Protein AF-A0A645GBA0-F1 (afdb_monomer)

Mean predicted aligned error: 16.81 Å

Structure (mmCIF, N/CA/C/O backbone):
data_AF-A0A645GBA0-F1
#
_entry.id   AF-A0A645GBA0-F1
#
loop_
_atom_site.group_PDB
_atom_site.id
_atom_site.type_symbol
_atom_site.label_atom_id
_atom_site.label_alt_id
_atom_site.label_comp_id
_atom_site.label_asym_id
_atom_site.label_entity_id
_atom_site.label_seq_id
_atom_site.pdbx_PDB_ins_code
_atom_site.Cartn_x
_atom_site.Cartn_y
_atom_site.Cartn_z
_atom_site.occupancy
_atom_site.B_iso_or_equiv
_atom_site.auth_seq_id
_atom_site.auth_comp_id
_atom_site.auth_asym_id
_atom_site.auth_atom_id
_atom_site.pdbx_PDB_model_num
ATOM 1 N N . MET A 1 1 ? 43.018 -2.061 -60.246 1.00 50.50 1 MET A N 1
ATOM 2 C CA . MET A 1 1 ? 42.912 -1.500 -61.614 1.00 50.50 1 MET A CA 1
ATOM 3 C C . MET A 1 1 ? 43.608 -0.139 -61.730 1.00 50.50 1 MET A C 1
ATOM 5 O O . MET A 1 1 ? 44.481 -0.019 -62.574 1.00 50.50 1 MET A O 1
ATOM 9 N N . VAL A 1 2 ? 43.338 0.829 -60.839 1.00 55.59 2 VAL A N 1
ATOM 10 C CA . VAL A 1 2 ? 43.979 2.171 -60.827 1.00 55.59 2 VAL A CA 1
ATOM 11 C C . VAL A 1 2 ? 45.513 2.121 -60.681 1.00 55.59 2 VAL A C 1
ATOM 13 O O . VAL A 1 2 ? 46.228 2.687 -61.497 1.00 55.59 2 VAL A O 1
ATOM 16 N N . VAL A 1 3 ? 46.037 1.334 -59.735 1.00 55.25 3 VAL A N 1
ATOM 17 C CA . VAL A 1 3 ? 47.494 1.197 -59.483 1.00 55.25 3 VAL A CA 1
ATOM 18 C C . VAL A 1 3 ? 48.263 0.569 -60.662 1.00 55.25 3 VAL A C 1
ATOM 20 O O . VAL A 1 3 ? 49.460 0.781 -60.831 1.00 55.25 3 VAL A O 1
ATOM 23 N N . ILE A 1 4 ? 47.582 -0.222 -61.497 1.00 62.78 4 ILE A N 1
ATOM 24 C CA . ILE A 1 4 ? 48.193 -0.895 -62.655 1.00 62.78 4 ILE A CA 1
ATOM 25 C C . ILE A 1 4 ? 48.333 0.081 -63.832 1.00 62.78 4 ILE A C 1
ATOM 27 O O . ILE A 1 4 ? 49.327 0.028 -64.552 1.00 62.78 4 ILE A O 1
ATOM 31 N N . TYR A 1 5 ? 47.358 0.977 -64.015 1.00 63.72 5 TYR A N 1
ATOM 32 C CA . TYR A 1 5 ? 47.406 2.025 -65.038 1.00 63.72 5 TYR A CA 1
ATOM 33 C C . TYR A 1 5 ? 48.446 3.101 -64.713 1.00 63.72 5 TYR A C 1
ATOM 35 O O . TYR A 1 5 ? 49.1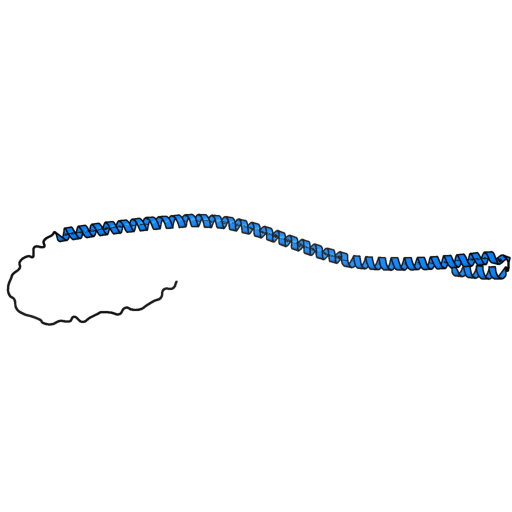68 3.528 -65.610 1.00 63.72 5 TYR A O 1
ATOM 43 N N . ASP A 1 6 ? 48.584 3.459 -63.437 1.00 66.56 6 ASP A N 1
ATOM 44 C CA . ASP A 1 6 ? 49.591 4.410 -62.958 1.00 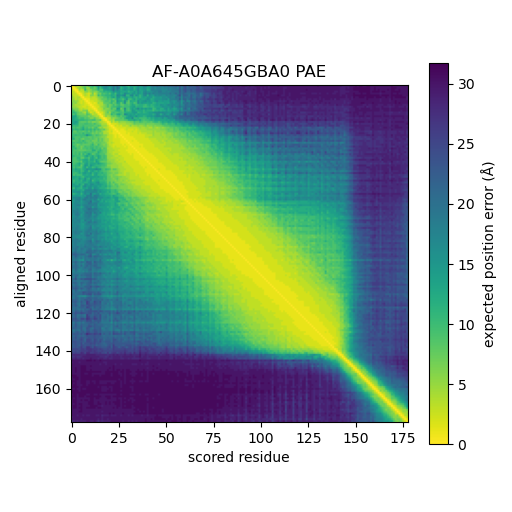66.56 6 ASP A CA 1
ATOM 45 C C . ASP A 1 6 ? 51.031 3.932 -63.235 1.00 66.56 6 ASP A C 1
ATOM 47 O O . ASP A 1 6 ? 51.846 4.649 -63.815 1.00 66.56 6 ASP A O 1
ATOM 51 N N . LYS A 1 7 ? 51.321 2.649 -62.961 1.00 62.44 7 LYS A N 1
ATOM 52 C CA . LYS A 1 7 ? 52.622 2.045 -63.299 1.00 62.44 7 LYS A CA 1
ATOM 53 C C . LYS A 1 7 ? 52.940 2.086 -64.794 1.00 62.44 7 LYS A C 1
ATOM 55 O O . LYS A 1 7 ? 54.095 2.296 -65.147 1.00 62.44 7 LYS A O 1
ATOM 60 N N . LYS A 1 8 ? 51.950 1.875 -65.670 1.00 67.19 8 LYS A N 1
ATOM 61 C CA . LYS A 1 8 ? 52.153 1.980 -67.126 1.00 67.19 8 LYS A CA 1
ATOM 62 C C . LYS A 1 8 ? 52.452 3.426 -67.529 1.00 67.19 8 LYS A C 1
ATOM 64 O O . LYS A 1 8 ? 53.455 3.670 -68.184 1.00 67.19 8 LYS A O 1
ATOM 69 N N . ALA A 1 9 ? 51.679 4.387 -67.022 1.00 65.94 9 ALA A N 1
ATOM 70 C CA . ALA A 1 9 ? 51.902 5.810 -67.281 1.00 65.94 9 ALA A CA 1
ATOM 71 C C . ALA A 1 9 ? 53.299 6.294 -66.842 1.00 65.94 9 ALA A C 1
ATOM 73 O O . ALA A 1 9 ? 53.957 7.010 -67.594 1.00 65.94 9 ALA A O 1
ATOM 74 N N . ALA A 1 10 ? 53.795 5.855 -65.680 1.00 66.19 10 ALA A N 1
ATOM 75 C CA . ALA A 1 10 ? 55.147 6.173 -65.212 1.00 66.19 10 ALA A CA 1
ATOM 76 C C . ALA A 1 10 ? 56.255 5.558 -66.098 1.00 66.19 10 ALA A C 1
ATOM 78 O O . ALA A 1 10 ? 57.272 6.205 -66.356 1.00 66.19 10 ALA A O 1
ATOM 79 N N . ILE A 1 11 ? 56.053 4.331 -66.601 1.00 69.50 11 ILE A N 1
ATOM 80 C CA . ILE A 1 11 ? 56.977 3.657 -67.533 1.00 69.50 11 ILE A CA 1
ATOM 81 C C . ILE A 1 11 ? 57.016 4.386 -68.886 1.00 69.50 11 ILE A C 1
ATOM 83 O O . ILE A 1 11 ? 58.100 4.636 -69.415 1.00 69.50 11 ILE A O 1
ATOM 87 N N . GLU A 1 12 ? 55.859 4.767 -69.434 1.00 64.69 12 GLU A N 1
ATOM 88 C CA . GLU A 1 12 ? 55.759 5.553 -70.670 1.00 64.69 12 GLU A CA 1
ATOM 89 C C . GLU A 1 12 ? 56.354 6.971 -70.513 1.00 64.69 12 GLU A C 1
ATOM 91 O O . GLU A 1 12 ? 57.036 7.451 -71.420 1.00 64.69 12 GLU A O 1
ATOM 96 N N . ALA A 1 13 ? 56.179 7.619 -69.354 1.00 64.50 13 ALA A N 1
ATOM 97 C CA . ALA A 1 13 ? 56.745 8.938 -69.052 1.00 64.50 13 ALA A CA 1
ATOM 98 C C . ALA A 1 13 ? 58.282 8.918 -68.960 1.00 64.50 13 ALA A C 1
ATOM 100 O O . ALA A 1 13 ? 58.943 9.788 -69.529 1.00 64.50 13 ALA A O 1
ATOM 101 N N . ALA A 1 14 ? 58.866 7.898 -68.319 1.00 66.31 14 ALA A N 1
ATOM 102 C CA . ALA A 1 14 ? 60.319 7.708 -68.271 1.00 66.31 14 ALA A CA 1
ATOM 103 C C . ALA A 1 14 ? 60.924 7.474 -69.669 1.00 66.31 14 ALA A C 1
ATOM 105 O O . ALA A 1 14 ? 62.046 7.896 -69.948 1.00 66.31 14 ALA A O 1
ATOM 106 N N . ARG A 1 15 ? 60.159 6.843 -70.571 1.00 69.38 15 ARG A N 1
ATOM 107 C CA . ARG A 1 15 ? 60.557 6.562 -71.959 1.00 69.38 15 ARG A CA 1
ATOM 108 C C . ARG A 1 15 ? 60.536 7.806 -72.864 1.00 69.38 15 ARG A C 1
ATOM 110 O O . ARG A 1 15 ? 61.206 7.800 -73.892 1.00 69.38 15 ARG A O 1
ATOM 117 N N . ALA A 1 16 ? 59.804 8.859 -72.484 1.00 72.50 16 ALA A N 1
ATOM 118 C CA . ALA A 1 16 ? 59.617 10.094 -73.258 1.00 72.50 16 ALA A CA 1
ATOM 119 C C . ALA A 1 16 ? 60.581 11.252 -72.894 1.00 72.50 16 ALA A C 1
ATOM 121 O O . ALA A 1 16 ? 60.521 12.317 -73.511 1.00 72.50 16 ALA A O 1
ATOM 122 N N . GLY A 1 17 ? 61.478 11.078 -71.914 1.00 70.38 17 GLY A N 1
ATOM 123 C CA . GLY A 1 17 ? 62.494 12.083 -71.556 1.00 70.38 17 GLY A CA 1
ATOM 124 C C . GLY A 1 17 ? 61.911 13.410 -71.034 1.00 70.38 17 GLY A C 1
ATOM 125 O O . GLY A 1 17 ? 61.023 13.409 -70.185 1.00 70.38 17 GLY A O 1
ATOM 126 N N . GLU A 1 18 ? 62.403 14.556 -71.533 1.00 64.75 18 GLU A N 1
ATOM 127 C CA . GLU A 1 18 ? 61.948 15.915 -71.151 1.00 64.75 18 GLU A CA 1
ATOM 128 C C . GLU A 1 1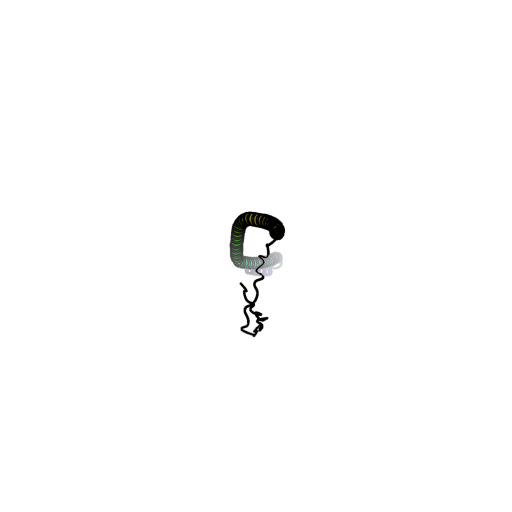8 ? 60.431 16.122 -71.340 1.00 64.75 18 GLU A C 1
ATOM 130 O O . GLU A 1 18 ? 59.785 16.730 -70.488 1.00 64.75 18 GLU A O 1
ATOM 135 N N . ALA A 1 19 ? 59.837 15.549 -72.395 1.00 63.97 19 ALA A N 1
ATOM 136 C CA . ALA A 1 19 ? 58.401 15.650 -72.676 1.00 63.97 19 ALA A CA 1
ATOM 137 C C . ALA A 1 19 ? 57.527 14.821 -71.707 1.00 63.97 19 ALA A C 1
ATOM 139 O O . ALA A 1 19 ? 56.334 15.085 -71.563 1.00 63.97 19 ALA A O 1
ATOM 140 N N . GLY A 1 20 ? 58.110 13.833 -71.017 1.00 70.12 20 GLY A N 1
ATOM 141 C CA . GLY A 1 20 ? 57.420 12.957 -70.065 1.00 70.12 20 GLY A CA 1
ATOM 142 C C . GLY A 1 20 ? 57.321 13.511 -68.641 1.00 70.12 20 GLY A C 1
ATOM 143 O O . GLY A 1 20 ? 56.546 12.989 -67.841 1.00 70.12 20 GLY A O 1
ATOM 144 N N . LYS A 1 21 ? 58.051 14.588 -68.312 1.00 73.19 21 LYS A N 1
ATOM 145 C CA . LYS A 1 21 ? 58.080 15.172 -66.956 1.00 73.19 21 LYS A CA 1
ATOM 146 C C . LYS A 1 21 ? 56.695 15.610 -66.463 1.00 73.19 21 LYS A C 1
ATOM 148 O O . LYS A 1 21 ? 56.367 15.380 -65.305 1.00 73.19 21 LYS A O 1
ATOM 153 N N . GLY A 1 22 ? 55.861 16.174 -67.341 1.00 78.56 22 GLY A N 1
ATOM 154 C CA . GLY A 1 22 ? 54.480 16.544 -67.003 1.00 78.56 22 GLY A CA 1
ATOM 155 C C . GLY A 1 22 ? 53.583 15.331 -66.721 1.00 78.56 22 GLY A C 1
ATOM 156 O O . GLY A 1 22 ? 52.815 15.344 -65.763 1.00 78.56 22 GLY A O 1
ATOM 157 N N . PHE A 1 23 ? 53.728 14.250 -67.496 1.00 77.38 23 PHE A N 1
ATOM 158 C CA . PHE A 1 23 ? 52.986 13.003 -67.276 1.00 77.38 23 PHE A CA 1
ATOM 159 C C . PHE A 1 23 ? 53.418 12.282 -65.996 1.00 77.38 23 PHE A C 1
ATOM 161 O O . PHE A 1 23 ? 52.571 11.717 -65.310 1.00 77.38 23 PHE A O 1
ATOM 168 N N . ALA A 1 24 ? 54.704 12.347 -65.640 1.00 76.62 24 ALA A N 1
ATOM 169 C CA . ALA A 1 24 ? 55.212 11.790 -64.389 1.00 76.62 24 ALA A CA 1
ATOM 170 C C . ALA A 1 24 ? 54.609 12.486 -63.154 1.00 76.62 24 ALA A C 1
ATOM 172 O O . ALA A 1 24 ? 54.206 11.808 -62.214 1.00 76.62 24 ALA A O 1
ATOM 173 N N . VAL A 1 25 ? 54.471 13.819 -63.179 1.00 80.62 25 VAL A N 1
ATOM 174 C CA . VAL A 1 25 ? 53.841 14.581 -62.082 1.00 80.62 25 VAL A CA 1
ATOM 175 C C . VAL A 1 25 ? 52.353 14.245 -61.952 1.00 80.62 25 VAL A C 1
ATOM 177 O O . VAL A 1 25 ? 51.863 14.041 -60.846 1.00 80.62 25 VAL A O 1
ATOM 180 N N . VAL A 1 26 ? 51.633 14.134 -63.073 1.00 82.75 26 VAL A N 1
ATOM 181 C CA . VAL A 1 26 ? 50.213 13.745 -63.059 1.00 82.75 26 VAL A CA 1
ATOM 182 C C . VAL A 1 26 ? 50.031 12.312 -62.545 1.00 82.75 26 VAL A C 1
ATOM 184 O O . VAL A 1 26 ? 49.093 12.058 -61.796 1.00 82.75 26 VAL A O 1
ATOM 187 N N . ALA A 1 27 ? 50.926 11.384 -62.897 1.00 80.81 27 ALA A N 1
ATOM 188 C CA . ALA A 1 27 ? 50.908 10.014 -62.382 1.00 80.81 27 ALA A CA 1
ATOM 189 C C . ALA A 1 27 ? 51.111 9.976 -60.854 1.00 80.81 27 ALA A C 1
ATOM 191 O O . ALA A 1 27 ? 50.296 9.400 -60.134 1.00 80.81 27 ALA A O 1
ATOM 192 N N . ASP A 1 28 ? 52.116 10.683 -60.325 1.00 82.25 28 ASP A N 1
ATOM 193 C CA . ASP A 1 28 ? 52.338 10.752 -58.873 1.00 82.25 28 ASP A CA 1
ATOM 194 C C . ASP A 1 28 ? 51.170 11.410 -58.111 1.00 82.25 28 ASP A C 1
ATOM 196 O O . ASP A 1 28 ? 50.825 10.966 -57.008 1.00 82.25 28 ASP A O 1
ATOM 200 N N . GLU A 1 29 ? 50.501 12.405 -58.701 1.00 84.50 29 GLU A N 1
ATOM 201 C CA . GLU A 1 29 ? 49.301 13.020 -58.120 1.00 84.50 29 GLU A CA 1
ATOM 202 C C . GLU A 1 29 ? 48.114 12.040 -58.105 1.00 84.50 29 GLU A C 1
ATOM 204 O O . GLU A 1 29 ? 47.442 11.877 -57.084 1.00 84.50 29 GLU A O 1
ATOM 209 N N . VAL A 1 30 ? 47.893 11.305 -59.203 1.00 88.25 30 VAL A N 1
ATOM 210 C CA . VAL A 1 30 ? 46.862 10.256 -59.285 1.00 88.25 30 VAL A CA 1
ATOM 211 C C . VAL A 1 30 ? 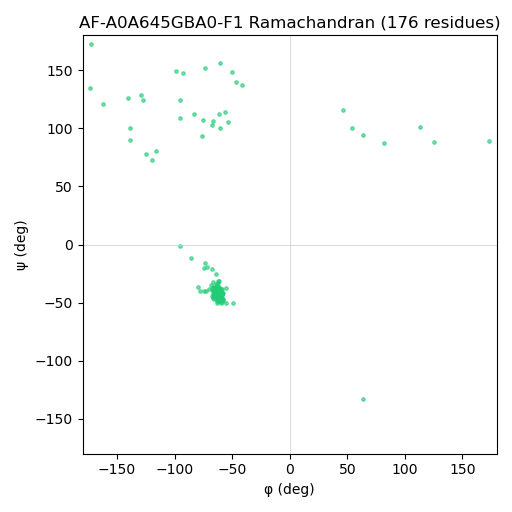47.144 9.131 -58.287 1.00 88.25 30 VAL A C 1
ATOM 213 O O . VAL A 1 30 ? 46.216 8.649 -57.632 1.00 88.25 30 VAL A O 1
ATOM 216 N N . ARG A 1 31 ? 48.409 8.735 -58.106 1.00 83.62 31 ARG A N 1
ATOM 217 C CA . ARG A 1 31 ? 48.830 7.741 -57.108 1.00 83.62 31 ARG A CA 1
ATOM 218 C C . ARG A 1 31 ? 48.543 8.208 -55.687 1.00 83.62 31 ARG A C 1
ATOM 220 O O . ARG A 1 31 ? 48.005 7.442 -54.885 1.00 83.62 31 ARG A O 1
ATOM 227 N N . THR A 1 32 ? 48.868 9.462 -55.387 1.00 87.88 32 THR A N 1
ATOM 228 C CA . THR A 1 32 ? 48.631 10.077 -54.077 1.00 87.88 32 THR A CA 1
ATOM 229 C C . THR A 1 32 ? 47.134 10.179 -53.782 1.00 87.88 32 THR A C 1
ATOM 231 O O . THR A 1 32 ? 46.690 9.795 -52.697 1.00 87.88 32 THR A O 1
ATOM 234 N N . LEU A 1 33 ? 46.327 10.597 -54.763 1.00 91.06 33 LEU A N 1
ATOM 235 C CA . LEU A 1 33 ? 44.872 10.655 -54.635 1.00 91.06 33 LEU A CA 1
ATOM 236 C C . LEU A 1 33 ? 44.251 9.260 -54.467 1.00 91.06 33 LEU A C 1
ATOM 238 O O . LEU A 1 33 ? 43.369 9.078 -53.628 1.00 91.06 33 LEU A O 1
ATOM 242 N N . ALA A 1 34 ? 44.736 8.260 -55.208 1.00 88.25 34 ALA A N 1
ATOM 243 C CA . ALA A 1 34 ? 44.290 6.876 -55.076 1.00 88.25 34 ALA A CA 1
ATOM 244 C C . ALA A 1 34 ? 44.628 6.292 -53.694 1.00 88.25 34 ALA A C 1
ATOM 246 O O . ALA A 1 34 ? 43.782 5.634 -53.089 1.00 88.25 34 ALA A O 1
ATOM 247 N N . ALA A 1 35 ? 45.825 6.568 -53.165 1.00 89.38 35 ALA A N 1
ATOM 248 C CA . ALA A 1 35 ? 46.219 6.156 -51.818 1.00 89.38 35 ALA A CA 1
ATOM 249 C C . ALA A 1 35 ? 45.342 6.822 -50.744 1.00 89.38 35 ALA A C 1
ATOM 251 O O . ALA A 1 35 ? 44.834 6.143 -49.853 1.00 89.38 35 ALA A O 1
ATO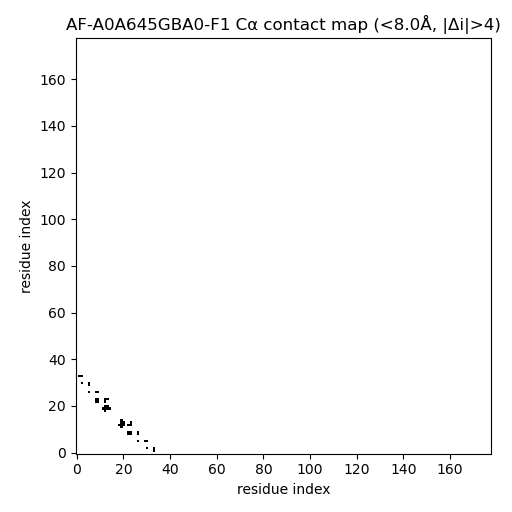M 252 N N . LYS A 1 36 ? 45.084 8.129 -50.874 1.00 92.75 36 LYS A N 1
ATOM 253 C CA . LYS A 1 36 ? 44.192 8.872 -49.972 1.00 92.75 36 LYS A CA 1
ATOM 254 C C . LYS A 1 36 ? 42.747 8.363 -50.034 1.00 92.75 36 LYS A C 1
ATOM 256 O O . LYS A 1 36 ? 42.090 8.256 -49.003 1.00 92.75 36 LYS A O 1
ATOM 261 N N . SER A 1 37 ? 42.257 8.015 -51.224 1.00 93.19 37 SER A N 1
ATOM 262 C CA . SER A 1 37 ? 40.925 7.429 -51.420 1.00 93.19 37 SER A CA 1
ATOM 263 C C . SER A 1 37 ? 40.814 6.027 -50.809 1.00 93.19 37 SER A C 1
ATOM 265 O O . SER A 1 37 ? 39.802 5.716 -50.178 1.00 93.19 37 SER A O 1
ATOM 267 N N . ALA A 1 38 ? 41.858 5.201 -50.929 1.00 92.25 38 ALA A N 1
ATOM 268 C CA . ALA A 1 38 ? 41.906 3.881 -50.306 1.00 92.25 38 ALA A CA 1
ATOM 269 C C . ALA A 1 38 ? 41.894 3.970 -48.771 1.00 92.25 38 ALA A C 1
ATOM 271 O O . ALA A 1 38 ? 41.135 3.246 -48.129 1.00 92.25 38 ALA A O 1
ATOM 272 N N . GLU A 1 39 ? 42.664 4.896 -48.191 1.00 93.94 39 GLU A N 1
ATOM 273 C CA . GLU A 1 39 ? 42.674 5.138 -46.743 1.00 93.94 39 GLU A CA 1
ATOM 274 C C . GLU A 1 39 ? 41.307 5.629 -46.240 1.00 93.94 39 GLU A C 1
ATOM 276 O O . GLU A 1 39 ? 40.757 5.066 -45.297 1.00 93.94 39 GLU A O 1
ATOM 281 N N . ALA A 1 40 ? 40.693 6.602 -46.920 1.00 94.25 40 ALA A N 1
ATOM 282 C CA . ALA A 1 40 ? 39.351 7.078 -46.572 1.00 94.25 40 ALA A CA 1
ATOM 283 C C . ALA A 1 40 ? 38.284 5.967 -46.676 1.00 94.25 40 ALA A C 1
ATOM 285 O O . ALA A 1 40 ? 37.373 5.885 -45.849 1.00 94.25 40 ALA A O 1
ATOM 286 N N . THR A 1 41 ? 38.410 5.076 -47.667 1.00 95.44 41 THR A N 1
ATOM 287 C CA . THR A 1 41 ? 37.525 3.909 -47.819 1.00 95.44 41 THR A CA 1
ATOM 288 C C . THR A 1 41 ? 37.695 2.935 -46.654 1.00 95.44 41 THR A C 1
ATOM 290 O O . THR A 1 41 ? 36.701 2.451 -46.115 1.00 95.44 41 THR A O 1
ATOM 293 N N . LYS A 1 42 ? 38.937 2.681 -46.223 1.00 95.75 42 LYS A N 1
ATOM 294 C CA . LYS A 1 42 ? 39.231 1.829 -45.065 1.00 95.75 42 LYS A CA 1
ATOM 295 C C . LYS A 1 42 ? 38.630 2.404 -43.780 1.00 95.75 42 LYS A C 1
ATOM 297 O O . LYS A 1 42 ? 37.920 1.688 -43.082 1.00 95.75 42 LYS A O 1
ATOM 302 N N . GLN A 1 43 ? 38.837 3.694 -43.523 1.00 95.75 43 GLN A N 1
ATOM 303 C CA . GLN A 1 43 ? 38.266 4.390 -42.364 1.00 95.75 43 GLN A CA 1
ATOM 304 C C . GLN A 1 43 ? 36.733 4.338 -42.364 1.00 95.75 43 GLN A C 1
ATOM 306 O O . GLN A 1 43 ? 36.114 4.079 -41.336 1.00 95.75 43 GLN A O 1
ATOM 311 N N . THR A 1 44 ? 36.107 4.514 -43.531 1.00 95.69 44 THR A N 1
ATOM 312 C CA . THR A 1 44 ? 34.651 4.360 -43.676 1.00 95.69 44 THR A CA 1
ATOM 313 C C . THR A 1 44 ? 34.209 2.928 -43.358 1.00 95.69 44 THR A C 1
ATOM 315 O O . THR A 1 44 ? 33.203 2.734 -42.680 1.00 95.69 44 THR A O 1
ATOM 318 N N . GLY A 1 45 ? 34.971 1.921 -43.796 1.00 96.88 45 GLY A N 1
ATOM 319 C CA . GLY A 1 45 ? 34.722 0.516 -43.467 1.00 96.88 45 GLY A CA 1
ATOM 320 C C . GLY A 1 45 ? 34.785 0.235 -41.964 1.00 96.88 45 GLY A C 1
ATOM 321 O O . GLY A 1 45 ? 33.885 -0.408 -41.431 1.00 96.88 45 GLY A O 1
ATOM 322 N N . GLU A 1 46 ? 35.790 0.771 -41.268 1.00 97.31 46 GLU A N 1
ATOM 323 C CA . GLU A 1 46 ? 35.924 0.648 -39.808 1.00 97.31 46 GLU A CA 1
ATOM 324 C C . GLU A 1 46 ? 34.745 1.305 -39.070 1.00 97.31 46 GLU A C 1
ATOM 326 O O . GLU A 1 46 ? 34.170 0.709 -38.160 1.00 97.31 46 GLU A O 1
ATOM 331 N N . LEU A 1 47 ? 34.309 2.495 -39.498 1.00 97.44 47 LEU A N 1
ATOM 332 C CA . LEU A 1 47 ? 33.131 3.157 -38.923 1.00 97.44 47 LEU A CA 1
ATOM 333 C C . LEU A 1 47 ? 31.842 2.351 -39.133 1.00 97.44 47 LEU A C 1
ATOM 335 O O . LEU A 1 47 ? 31.007 2.280 -38.228 1.00 97.44 47 LEU A O 1
ATOM 339 N N . ILE A 1 48 ? 31.676 1.729 -40.304 1.00 96.81 48 ILE A N 1
ATOM 340 C CA . ILE A 1 48 ? 30.530 0.855 -40.588 1.00 96.81 48 ILE A CA 1
ATOM 341 C C . ILE A 1 48 ? 30.578 -0.388 -39.696 1.00 96.81 48 ILE A C 1
ATOM 343 O O . ILE A 1 48 ? 29.558 -0.734 -39.106 1.00 96.81 48 ILE A O 1
ATOM 347 N N . GLN A 1 49 ? 31.744 -1.024 -39.553 1.00 97.25 49 GLN A N 1
ATOM 348 C CA . GLN A 1 49 ? 31.936 -2.183 -38.677 1.00 97.25 49 GLN A CA 1
ATOM 349 C C . GLN A 1 49 ? 31.513 -1.853 -37.236 1.00 97.25 49 GLN A C 1
ATOM 351 O O . GLN A 1 49 ? 30.668 -2.545 -36.668 1.00 97.25 49 GLN A O 1
ATOM 356 N N . ASN A 1 50 ? 32.017 -0.742 -36.692 1.00 97.44 50 ASN A N 1
ATOM 357 C CA . ASN A 1 50 ? 31.680 -0.282 -35.343 1.00 97.44 50 ASN A CA 1
ATOM 358 C C . ASN A 1 50 ? 30.183 0.049 -35.201 1.00 97.44 50 ASN A C 1
ATOM 360 O O . ASN A 1 50 ? 29.559 -0.247 -34.179 1.00 97.44 50 ASN A O 1
ATOM 364 N N . SER A 1 51 ? 29.582 0.647 -36.236 1.00 97.19 51 SER A N 1
ATOM 365 C CA . SER A 1 51 ? 28.144 0.947 -36.255 1.00 97.19 51 SER A CA 1
ATOM 366 C C . SER A 1 51 ? 27.306 -0.332 -36.219 1.00 97.19 51 SER A C 1
ATOM 368 O O . SER A 1 51 ? 26.317 -0.396 -35.492 1.00 97.19 51 SER A O 1
ATOM 370 N N . VAL A 1 52 ? 27.709 -1.366 -36.965 1.00 97.50 52 VAL A N 1
ATOM 371 C CA . VAL A 1 52 ? 27.036 -2.672 -36.965 1.00 97.50 52 VAL A CA 1
ATOM 372 C C . VAL A 1 52 ? 27.145 -3.343 -35.597 1.00 97.50 52 VAL A C 1
ATOM 374 O O . VAL A 1 52 ? 26.129 -3.811 -35.090 1.00 97.50 52 VAL A O 1
ATOM 377 N N . GLU A 1 53 ? 28.323 -3.348 -34.966 1.00 97.31 53 GLU A N 1
ATOM 378 C CA . GLU A 1 53 ? 28.484 -3.887 -33.605 1.00 97.31 53 GLU A CA 1
ATOM 379 C C . GLU A 1 53 ? 27.573 -3.178 -32.598 1.00 97.31 53 GLU A C 1
ATOM 381 O O . GLU A 1 53 ? 26.825 -3.834 -31.873 1.00 97.31 53 GLU A O 1
ATOM 386 N N . THR A 1 54 ? 27.535 -1.845 -32.630 1.00 96.38 54 THR A N 1
ATOM 387 C CA . THR A 1 54 ? 26.673 -1.049 -31.741 1.00 96.38 54 THR A CA 1
ATOM 388 C C . THR A 1 54 ? 25.186 -1.364 -31.955 1.00 96.38 54 THR A C 1
ATOM 390 O O . THR A 1 54 ? 24.417 -1.476 -30.998 1.00 96.38 54 THR A O 1
ATOM 393 N N . ILE A 1 55 ? 24.756 -1.545 -33.210 1.00 97.25 55 ILE A N 1
ATOM 394 C CA . ILE A 1 55 ? 23.374 -1.931 -33.536 1.00 97.25 55 ILE A CA 1
ATOM 395 C C . ILE A 1 55 ? 23.052 -3.330 -32.996 1.00 97.25 55 ILE A C 1
ATOM 397 O O . ILE A 1 55 ? 21.957 -3.534 -32.471 1.00 97.25 55 ILE A O 1
ATOM 401 N N . LEU A 1 56 ? 23.982 -4.285 -33.094 1.00 96.25 56 LEU A N 1
ATOM 402 C CA . LEU A 1 56 ? 23.799 -5.644 -32.576 1.00 96.25 56 LEU A CA 1
ATOM 403 C C . LEU A 1 56 ? 23.701 -5.663 -31.045 1.00 96.25 56 LEU A C 1
ATOM 405 O O . LEU A 1 56 ? 22.845 -6.355 -30.488 1.00 96.25 56 LEU A O 1
ATOM 409 N N . GLU A 1 57 ? 24.516 -4.864 -30.358 1.00 96.00 57 GLU A N 1
ATOM 410 C CA . GLU A 1 57 ? 24.391 -4.666 -28.912 1.00 96.00 57 GLU A CA 1
ATOM 411 C C . GLU A 1 57 ? 23.034 -4.050 -28.551 1.00 96.00 57 GLU A C 1
ATOM 413 O O . GLU A 1 57 ? 22.325 -4.571 -27.686 1.00 96.00 57 GLU A O 1
ATOM 418 N N . GLY A 1 58 ? 22.608 -3.010 -29.272 1.00 95.38 58 GLY A N 1
ATOM 419 C CA . GLY A 1 58 ? 21.287 -2.400 -29.104 1.00 95.38 58 GLY A CA 1
ATOM 420 C C . GLY A 1 58 ? 20.137 -3.392 -29.323 1.00 95.38 58 GLY A C 1
ATOM 421 O O . GLY A 1 58 ? 19.193 -3.432 -28.529 1.00 95.38 58 GLY A O 1
ATOM 422 N N . GLN A 1 59 ? 20.239 -4.252 -30.342 1.00 95.75 59 GLN A N 1
ATOM 423 C CA . GLN A 1 59 ? 19.280 -5.333 -30.597 1.00 95.75 59 GLN A CA 1
ATOM 424 C C . GLN A 1 59 ? 19.214 -6.347 -29.455 1.00 95.75 59 GLN A C 1
ATOM 426 O O . GLN A 1 59 ? 18.148 -6.911 -29.212 1.00 95.75 59 GLN A O 1
ATOM 431 N N . LYS A 1 60 ? 20.318 -6.574 -28.737 1.00 94.62 60 LYS A N 1
ATOM 432 C CA . LYS A 1 60 ? 20.348 -7.466 -27.574 1.00 94.62 60 LYS A CA 1
ATOM 433 C C . LYS A 1 60 ? 19.746 -6.817 -26.326 1.00 94.62 60 LYS A C 1
ATOM 435 O O . LYS A 1 60 ? 19.032 -7.495 -25.587 1.00 94.62 60 LYS A O 1
ATOM 440 N N . LEU A 1 61 ? 20.010 -5.532 -26.080 1.00 95.31 61 LEU A N 1
ATOM 441 C CA . LEU A 1 61 ? 19.498 -4.832 -24.894 1.00 95.31 61 LEU A CA 1
ATOM 442 C C . LEU A 1 61 ? 18.004 -4.500 -24.996 1.00 95.31 61 LEU A C 1
ATOM 444 O O . LEU A 1 61 ? 17.277 -4.663 -24.018 1.00 95.31 61 LEU A O 1
ATOM 448 N N . SER A 1 62 ? 17.524 -4.083 -26.169 1.00 96.38 62 SER A N 1
ATOM 449 C CA . SER A 1 62 ? 16.123 -3.690 -26.378 1.00 96.38 62 SER A CA 1
ATOM 450 C C . SER A 1 62 ? 15.087 -4.708 -25.849 1.00 96.38 62 SER A C 1
ATOM 452 O O . SER A 1 62 ? 14.223 -4.314 -25.058 1.00 96.38 62 SER A O 1
ATOM 454 N N . PRO A 1 63 ? 15.162 -6.018 -26.171 1.00 95.25 63 PRO A N 1
ATOM 455 C CA . PRO A 1 63 ? 14.214 -6.997 -25.642 1.00 95.25 63 PRO A CA 1
ATOM 456 C C . PRO A 1 63 ? 14.338 -7.188 -24.125 1.00 95.25 63 PRO A C 1
ATOM 458 O O . PRO A 1 63 ? 13.326 -7.416 -23.464 1.00 95.25 63 PRO A O 1
ATOM 461 N N . GLN A 1 64 ? 15.538 -7.051 -23.548 1.00 95.69 64 GLN A N 1
ATOM 462 C CA . GLN A 1 64 ? 15.726 -7.119 -22.094 1.00 95.69 64 GLN A CA 1
ATOM 463 C C . GLN A 1 64 ? 15.017 -5.953 -21.399 1.00 95.69 64 GLN A C 1
ATOM 465 O O . GLN A 1 64 ? 14.294 -6.163 -20.425 1.00 95.69 64 GLN A O 1
ATOM 470 N N . THR A 1 65 ? 15.144 -4.740 -21.942 1.00 96.62 65 THR A N 1
ATOM 471 C CA . THR A 1 65 ? 14.419 -3.563 -21.449 1.00 96.62 65 THR A CA 1
ATOM 472 C C . THR A 1 65 ? 12.907 -3.773 -21.512 1.00 96.62 65 THR A C 1
ATOM 474 O O . THR A 1 65 ? 12.212 -3.463 -20.547 1.00 96.62 65 THR A O 1
ATOM 477 N N . VAL A 1 66 ? 12.387 -4.358 -22.596 1.00 97.19 66 VAL A N 1
ATOM 478 C CA . VAL A 1 66 ? 10.952 -4.669 -22.716 1.00 97.19 66 VAL A CA 1
ATOM 479 C C . VAL A 1 66 ? 10.491 -5.643 -21.628 1.00 97.19 66 VAL A C 1
ATOM 481 O O . VAL A 1 66 ? 9.421 -5.444 -21.055 1.00 97.19 66 VAL A O 1
ATOM 484 N N . VAL A 1 67 ? 11.275 -6.678 -21.312 1.00 97.50 67 VAL A N 1
ATOM 485 C CA . VAL A 1 67 ? 10.943 -7.626 -20.232 1.00 97.50 67 VAL A CA 1
ATOM 486 C C . VAL A 1 67 ? 10.922 -6.928 -18.872 1.00 97.50 67 VAL A C 1
ATOM 488 O O . VAL A 1 67 ? 9.973 -7.113 -18.114 1.00 97.50 67 VAL A O 1
ATOM 491 N N . ILE A 1 68 ? 11.916 -6.085 -18.585 1.00 97.50 68 ILE A N 1
ATOM 492 C CA . ILE A 1 68 ? 11.982 -5.333 -17.324 1.00 97.50 68 ILE A CA 1
ATOM 493 C C . ILE A 1 68 ? 10.779 -4.395 -17.191 1.00 97.50 68 ILE A C 1
ATOM 495 O O . ILE A 1 68 ? 10.132 -4.373 -16.149 1.00 97.50 68 ILE A O 1
ATOM 499 N N . LEU A 1 69 ? 10.428 -3.656 -18.246 1.00 97.69 69 LEU A N 1
ATOM 500 C CA . LEU A 1 69 ? 9.270 -2.759 -18.220 1.00 97.69 69 LEU A CA 1
ATOM 501 C C . LEU A 1 69 ? 7.949 -3.518 -18.030 1.00 97.69 69 LEU A C 1
ATOM 503 O O . LEU A 1 69 ? 7.060 -3.021 -17.341 1.00 97.69 69 LEU A O 1
ATOM 507 N N . LYS A 1 70 ? 7.826 -4.736 -18.576 1.00 97.94 70 LYS A N 1
ATOM 508 C CA . LYS A 1 70 ? 6.671 -5.612 -18.316 1.00 97.94 70 LYS A CA 1
ATOM 509 C C . LYS A 1 70 ? 6.596 -6.054 -16.854 1.00 97.94 70 LYS A C 1
ATOM 511 O O . LYS A 1 70 ? 5.510 -6.031 -16.285 1.00 97.94 70 LYS A O 1
ATOM 516 N N . ASP A 1 71 ? 7.722 -6.420 -16.244 1.00 98.12 71 ASP A N 1
ATOM 517 C CA . ASP A 1 71 ? 7.776 -6.776 -14.819 1.00 98.12 71 ASP A CA 1
ATOM 518 C C . ASP A 1 71 ? 7.420 -5.577 -13.923 1.00 98.12 71 ASP A C 1
ATOM 520 O O . ASP A 1 71 ? 6.636 -5.703 -12.984 1.00 98.12 71 ASP A O 1
ATOM 524 N N . VAL A 1 72 ? 7.920 -4.383 -14.255 1.00 98.00 72 VAL A N 1
ATOM 525 C CA . VAL A 1 72 ? 7.563 -3.139 -13.553 1.00 98.00 72 VAL A CA 1
ATOM 526 C C . VAL A 1 72 ? 6.063 -2.858 -13.655 1.00 98.00 72 VAL A C 1
ATOM 528 O O . VAL A 1 72 ? 5.438 -2.550 -12.641 1.00 98.00 72 VAL A O 1
ATOM 531 N N . ALA A 1 73 ? 5.467 -3.004 -14.841 1.00 98.19 73 ALA A N 1
ATOM 532 C CA . ALA A 1 73 ? 4.028 -2.823 -15.025 1.00 98.19 73 ALA A CA 1
ATOM 533 C C . ALA A 1 73 ? 3.210 -3.840 -14.208 1.00 98.19 73 ALA A C 1
ATOM 535 O O . ALA A 1 73 ? 2.249 -3.459 -13.541 1.00 98.19 73 ALA A O 1
ATOM 536 N N . ALA A 1 74 ? 3.624 -5.111 -14.189 1.00 98.06 74 ALA A N 1
ATOM 537 C CA . ALA A 1 74 ? 2.971 -6.142 -13.384 1.00 98.06 74 ALA A CA 1
ATOM 538 C C . ALA A 1 74 ? 3.050 -5.831 -11.879 1.00 98.06 74 ALA A C 1
ATOM 540 O O . ALA A 1 74 ? 2.056 -5.940 -11.163 1.00 98.06 74 ALA A O 1
ATOM 541 N N . LYS A 1 75 ? 4.210 -5.379 -11.391 1.00 98.12 75 LYS A N 1
ATOM 542 C CA . LYS A 1 75 ? 4.382 -4.957 -9.992 1.00 98.12 75 LYS A CA 1
ATOM 543 C C . LYS A 1 75 ? 3.543 -3.732 -9.643 1.00 98.12 75 LYS A C 1
ATOM 545 O O . LYS A 1 75 ? 2.972 -3.692 -8.558 1.00 98.12 75 LYS A O 1
ATOM 550 N N . ALA A 1 76 ? 3.431 -2.762 -10.548 1.00 98.06 76 ALA A N 1
ATOM 551 C CA . ALA A 1 76 ? 2.563 -1.604 -10.351 1.00 98.06 76 ALA A CA 1
ATOM 552 C C . ALA A 1 76 ? 1.092 -2.026 -10.185 1.00 98.06 76 ALA A C 1
ATOM 554 O O . ALA A 1 76 ? 0.412 -1.525 -9.293 1.00 98.06 76 ALA A O 1
ATOM 555 N N . GLN A 1 77 ? 0.634 -3.012 -10.961 1.00 98.06 77 GLN A N 1
ATOM 556 C CA . GLN A 1 77 ? -0.716 -3.565 -10.834 1.00 98.06 77 GLN A CA 1
ATOM 557 C C . GLN A 1 77 ? -0.941 -4.284 -9.490 1.00 98.06 77 GLN A C 1
ATOM 559 O O . GLN A 1 77 ? -2.012 -4.170 -8.899 1.00 98.06 77 GLN A O 1
ATOM 564 N N . LEU A 1 78 ? 0.069 -4.980 -8.954 1.00 98.12 78 LEU A N 1
ATOM 565 C CA . LEU A 1 78 ? -0.014 -5.578 -7.611 1.00 98.12 78 LEU A CA 1
ATOM 566 C C . LEU A 1 78 ? -0.125 -4.521 -6.503 1.00 98.12 78 LEU A C 1
ATOM 568 O O . LEU A 1 78 ? -0.852 -4.717 -5.526 1.00 98.12 78 LEU A O 1
ATOM 572 N N . VAL A 1 79 ? 0.587 -3.400 -6.647 1.00 98.31 79 VAL A N 1
ATOM 573 C CA . VAL A 1 79 ? 0.482 -2.268 -5.714 1.00 98.31 79 VAL A CA 1
ATOM 574 C C . VAL A 1 79 ? -0.916 -1.658 -5.776 1.00 98.31 79 VAL A C 1
ATOM 576 O O . VAL A 1 79 ? -1.508 -1.406 -4.730 1.00 98.31 79 VAL A O 1
ATOM 579 N N . GLU A 1 80 ? -1.469 -1.475 -6.976 1.00 98.12 80 GLU A N 1
ATOM 580 C CA . GLU A 1 80 ? -2.840 -0.993 -7.158 1.00 98.12 80 GLU A CA 1
ATOM 581 C C . GLU A 1 80 ? -3.859 -1.910 -6.469 1.00 98.12 80 GLU A C 1
ATOM 583 O O . GLU A 1 80 ? -4.686 -1.428 -5.694 1.00 98.12 80 GLU A O 1
ATOM 588 N N . GLN A 1 81 ? -3.750 -3.229 -6.665 1.00 98.19 81 GLN A N 1
ATOM 589 C CA . GLN A 1 81 ? -4.624 -4.195 -5.996 1.00 98.19 81 GLN A CA 1
ATOM 590 C C . GLN A 1 81 ? -4.502 -4.112 -4.469 1.00 98.19 81 GLN A C 1
ATOM 592 O O . GLN A 1 81 ? -5.506 -4.071 -3.765 1.00 98.19 81 GLN A O 1
ATOM 597 N N . SER A 1 82 ? -3.278 -4.005 -3.948 1.00 98.19 82 SER A N 1
ATOM 598 C CA . SER A 1 82 ? -3.050 -3.884 -2.502 1.00 98.19 82 SER A CA 1
ATOM 599 C C . SER A 1 82 ? -3.695 -2.617 -1.926 1.00 98.19 82 SER A C 1
ATOM 601 O O . SER A 1 82 ? -4.245 -2.644 -0.829 1.00 98.19 82 SER A O 1
ATOM 603 N N . ILE A 1 83 ? -3.667 -1.504 -2.666 1.00 98.19 83 ILE A N 1
ATOM 604 C CA . ILE A 1 83 ? -4.336 -0.258 -2.264 1.00 98.19 83 ILE A CA 1
ATOM 605 C C . ILE A 1 83 ? -5.860 -0.436 -2.246 1.00 98.19 83 ILE A C 1
ATOM 607 O O . ILE A 1 83 ? -6.519 0.060 -1.331 1.00 98.19 83 ILE A O 1
ATOM 611 N N . GLN A 1 84 ? -6.431 -1.145 -3.223 1.00 98.38 84 GLN A N 1
ATOM 612 C CA . GLN A 1 84 ? -7.864 -1.454 -3.232 1.00 98.38 84 GLN A CA 1
ATOM 613 C C . GLN A 1 84 ? -8.262 -2.300 -2.015 1.00 98.38 84 GLN A C 1
ATOM 615 O O . GLN A 1 84 ? -9.233 -1.965 -1.334 1.00 98.38 84 GLN A O 1
ATOM 620 N N . ASP A 1 85 ? -7.470 -3.320 -1.687 1.00 98.38 85 ASP A N 1
ATOM 621 C CA . ASP A 1 85 ? -7.707 -4.187 -0.531 1.00 98.38 85 ASP A CA 1
ATOM 622 C C . ASP A 1 85 ? -7.597 -3.406 0.791 1.00 98.38 85 ASP A C 1
ATOM 624 O O . ASP A 1 85 ? -8.452 -3.548 1.668 1.00 98.38 85 ASP A O 1
ATOM 628 N N . ILE A 1 86 ? -6.602 -2.516 0.922 1.00 98.12 86 ILE A N 1
ATOM 629 C CA . ILE A 1 86 ? -6.452 -1.626 2.087 1.00 98.12 86 ILE A CA 1
ATOM 630 C C . ILE A 1 86 ? -7.668 -0.711 2.232 1.00 98.12 86 ILE A C 1
ATOM 632 O O . ILE A 1 86 ? -8.177 -0.551 3.341 1.00 98.12 86 ILE A O 1
ATOM 636 N N . ASN A 1 87 ? -8.163 -0.119 1.144 1.00 98.06 87 ASN A N 1
ATOM 637 C CA . ASN A 1 87 ? -9.333 0.761 1.191 1.00 98.06 87 ASN A CA 1
ATOM 638 C C . ASN A 1 87 ? -10.605 0.009 1.607 1.00 98.06 87 ASN A C 1
ATOM 640 O O . ASN A 1 87 ? -11.387 0.509 2.423 1.00 98.06 87 ASN A O 1
ATOM 644 N N . ALA A 1 88 ? -10.799 -1.204 1.083 1.00 98.12 88 ALA A N 1
ATOM 645 C CA . ALA A 1 88 ? -11.915 -2.062 1.462 1.00 98.12 88 ALA A CA 1
ATOM 646 C C . ALA A 1 88 ? -11.840 -2.447 2.949 1.00 98.12 88 ALA A C 1
ATOM 648 O O . ALA A 1 88 ? -12.806 -2.244 3.688 1.00 98.12 88 ALA A O 1
ATOM 649 N N . ALA A 1 89 ? -10.673 -2.909 3.411 1.00 98.44 89 ALA A N 1
ATOM 650 C CA . ALA A 1 89 ? -10.433 -3.238 4.815 1.00 98.44 89 ALA A CA 1
ATOM 651 C C . ALA A 1 89 ? -10.614 -2.021 5.737 1.00 98.44 89 ALA A C 1
ATOM 653 O O . ALA A 1 89 ? -11.220 -2.138 6.798 1.00 98.44 89 ALA A O 1
ATOM 654 N N . SER A 1 90 ? -10.154 -0.839 5.318 1.00 98.50 90 SER A N 1
ATOM 655 C CA . SER A 1 90 ? -10.301 0.406 6.085 1.00 98.50 90 SER A CA 1
ATOM 656 C C . SER A 1 90 ? -11.769 0.805 6.238 1.00 98.50 90 SER A C 1
ATOM 658 O O . SER A 1 90 ? -12.194 1.222 7.313 1.00 98.50 90 SER A O 1
ATOM 660 N N . THR A 1 91 ? -12.570 0.622 5.184 1.00 98.31 91 THR A N 1
ATOM 661 C CA . THR A 1 91 ? -14.019 0.874 5.228 1.00 98.31 91 THR A CA 1
ATOM 662 C C . THR A 1 91 ? -14.716 -0.100 6.179 1.00 98.31 91 THR A C 1
ATOM 664 O O . THR A 1 91 ? -15.535 0.313 6.998 1.00 98.31 91 THR A O 1
ATOM 667 N N . GLN A 1 92 ? -14.358 -1.387 6.125 1.00 98.31 92 GLN A N 1
ATOM 668 C CA . GLN A 1 92 ? -14.878 -2.397 7.052 1.00 98.31 92 GLN A CA 1
ATOM 669 C C . GLN A 1 92 ? -14.483 -2.104 8.505 1.00 98.31 92 GLN A C 1
ATOM 671 O O . GLN A 1 92 ? -15.308 -2.239 9.406 1.00 98.31 92 GLN A O 1
ATOM 676 N N . GLN A 1 93 ? -13.245 -1.668 8.747 1.00 98.44 93 GLN A N 1
ATOM 677 C CA . GLN A 1 93 ? -12.786 -1.266 10.077 1.00 98.44 93 GLN A CA 1
ATOM 678 C C . GLN A 1 93 ? -13.550 -0.052 10.605 1.00 98.44 93 GLN A C 1
ATOM 680 O O . GLN A 1 93 ? -13.941 -0.058 11.768 1.00 98.44 93 GLN A O 1
ATOM 685 N N . ALA A 1 94 ? -13.807 0.959 9.769 1.00 98.25 94 ALA A N 1
ATOM 686 C CA . ALA A 1 94 ? -14.606 2.116 10.166 1.00 98.25 94 ALA A CA 1
ATOM 687 C C . ALA A 1 94 ? -16.018 1.697 10.614 1.00 98.25 94 ALA A C 1
ATOM 689 O O . ALA A 1 94 ? -16.455 2.079 11.697 1.00 98.25 94 ALA A O 1
ATOM 690 N N . GLN A 1 95 ? -16.679 0.825 9.847 1.00 98.25 95 GLN A N 1
ATOM 691 C CA . GLN A 1 95 ? -17.989 0.270 10.212 1.00 98.25 95 GLN A CA 1
ATOM 692 C C . GLN A 1 95 ? -17.938 -0.547 11.511 1.00 98.25 95 GLN A C 1
ATOM 694 O O . GLN A 1 95 ? -18.821 -0.434 12.359 1.00 98.25 95 GLN A O 1
ATOM 699 N N . ALA A 1 96 ? -16.896 -1.359 11.703 1.00 98.38 96 ALA A N 1
ATOM 700 C CA . ALA A 1 96 ? -16.715 -2.115 12.940 1.00 98.38 96 ALA A CA 1
ATOM 701 C C . ALA A 1 96 ? -16.503 -1.193 14.154 1.00 98.38 96 ALA A C 1
ATOM 703 O O . ALA A 1 96 ? -17.008 -1.477 15.238 1.00 98.38 96 ALA A O 1
ATOM 704 N N . ILE A 1 97 ? -15.794 -0.073 13.985 1.00 98.31 97 ILE A N 1
ATOM 705 C CA . ILE A 1 97 ? -15.593 0.929 15.041 1.00 98.31 97 ILE A CA 1
ATOM 706 C C . ILE A 1 97 ? -16.914 1.612 15.414 1.00 98.31 97 ILE A C 1
ATOM 708 O O . ILE A 1 97 ? -17.157 1.825 16.603 1.00 98.31 97 ILE A O 1
ATOM 712 N N . GLU A 1 98 ? -17.782 1.915 14.447 1.00 98.25 98 GLU A N 1
ATOM 713 C CA . GLU A 1 98 ? -19.130 2.429 14.734 1.00 98.25 98 GLU A CA 1
ATOM 714 C C . GLU A 1 98 ? -19.921 1.432 15.594 1.00 98.25 98 GLU A C 1
ATOM 716 O O . GLU A 1 98 ? -20.412 1.793 16.662 1.00 98.25 98 GLU A O 1
ATOM 721 N N . GLN A 1 99 ? -19.924 0.147 15.222 1.00 98.00 99 GLN A N 1
ATOM 722 C CA . GLN A 1 99 ? -20.593 -0.901 16.005 1.00 98.00 99 GLN A CA 1
ATOM 723 C C . GLN A 1 99 ? -20.021 -1.052 17.422 1.00 98.00 99 GLN A C 1
ATOM 725 O O . GLN A 1 99 ? -20.770 -1.229 18.384 1.00 98.00 99 GLN A O 1
ATOM 730 N N . ILE A 1 100 ? -18.695 -0.975 17.574 1.00 98.31 100 ILE A N 1
ATOM 731 C CA . ILE A 1 100 ? -18.040 -0.998 18.891 1.00 98.31 100 ILE A CA 1
ATOM 732 C C . ILE A 1 100 ? -18.468 0.215 19.720 1.00 98.31 100 ILE A C 1
ATOM 734 O O . ILE A 1 100 ? -18.714 0.078 20.918 1.00 98.31 100 ILE A O 1
ATOM 738 N N . THR A 1 101 ? -18.567 1.389 19.098 1.00 97.88 101 THR A N 1
ATOM 739 C CA . THR A 1 101 ? -18.969 2.631 19.769 1.00 97.88 101 THR A CA 1
ATOM 740 C C . THR A 1 101 ? -20.403 2.534 20.287 1.00 97.88 101 THR A C 1
ATOM 742 O O . THR A 1 101 ? -20.651 2.853 21.453 1.00 97.88 101 THR A O 1
ATOM 745 N N . ASP A 1 102 ? -21.321 2.007 19.478 1.00 97.94 102 ASP A N 1
ATOM 746 C CA . ASP A 1 102 ? -22.709 1.758 19.882 1.00 97.94 102 ASP A CA 1
ATOM 747 C C . ASP A 1 102 ? -22.791 0.741 21.031 1.00 97.94 102 ASP A C 1
ATOM 749 O O . ASP A 1 102 ? -23.469 0.968 22.039 1.00 97.94 102 ASP A O 1
ATOM 753 N N . GLY A 1 103 ? -22.039 -0.360 20.928 1.00 98.19 103 GLY A N 1
ATOM 754 C CA . GLY A 1 103 ? -21.947 -1.358 21.993 1.00 98.19 103 GLY A CA 1
ATOM 755 C C . GLY A 1 103 ? -21.409 -0.768 23.300 1.00 98.19 103 GLY A C 1
ATOM 756 O O . GLY A 1 103 ? -21.932 -1.052 24.380 1.00 98.19 103 GLY A O 1
ATOM 757 N N . LEU A 1 104 ? -20.408 0.111 23.219 1.00 98.00 104 LEU A N 1
ATOM 758 C CA . LEU A 1 104 ? -19.846 0.790 24.383 1.00 98.00 104 LEU A CA 1
ATOM 759 C C . LEU A 1 104 ? -20.853 1.753 25.028 1.00 98.00 104 LEU A C 1
ATOM 761 O O . LEU A 1 104 ? -20.914 1.832 26.257 1.00 98.00 104 LEU A O 1
ATOM 765 N N . ALA A 1 105 ? -21.676 2.440 24.232 1.00 97.81 105 ALA A N 1
ATOM 766 C CA . ALA A 1 105 ? -22.750 3.285 24.748 1.00 97.81 105 ALA A CA 1
ATOM 767 C C . ALA A 1 105 ? -23.782 2.465 25.543 1.00 97.81 105 ALA A C 1
ATOM 769 O O . ALA A 1 105 ? -24.184 2.864 26.641 1.00 97.81 105 ALA A O 1
ATOM 770 N N . GLN A 1 106 ? -24.149 1.277 25.051 1.00 98.00 106 GLN A N 1
ATOM 771 C CA . GLN A 1 106 ? -25.041 0.365 25.770 1.00 98.00 106 GLN A CA 1
ATOM 772 C C . GLN A 1 106 ? -24.418 -0.126 27.085 1.00 98.00 106 GLN A C 1
ATOM 774 O O . GLN A 1 106 ? -25.075 -0.095 28.129 1.00 98.00 106 GLN A O 1
ATOM 779 N N . VAL A 1 107 ? -23.144 -0.531 27.066 1.00 98.25 107 VAL A N 1
ATOM 780 C CA . VAL A 1 107 ? -22.418 -0.930 28.284 1.00 98.25 107 VAL A CA 1
ATOM 781 C C . VAL A 1 107 ? -22.377 0.222 29.291 1.00 98.25 107 VAL A C 1
ATOM 783 O O . VAL A 1 107 ? -22.655 0.010 30.470 1.00 98.25 107 VAL A O 1
ATOM 786 N N . SER A 1 108 ? -22.106 1.449 28.838 1.00 98.19 108 SER A N 1
ATOM 787 C CA . SER A 1 108 ? -22.099 2.641 29.694 1.00 98.19 108 SER A CA 1
ATOM 788 C C . SER A 1 108 ? -23.450 2.865 30.383 1.00 98.19 108 SER A C 1
ATOM 790 O O . SER A 1 108 ? -23.496 3.111 31.590 1.00 98.19 108 SER A O 1
ATOM 792 N N . SER A 1 109 ? -24.557 2.697 29.654 1.00 98.19 109 SER A N 1
ATOM 793 C CA . SER A 1 109 ? -25.912 2.805 30.210 1.00 98.19 109 SER A CA 1
ATOM 794 C C . SER A 1 109 ? -26.184 1.765 31.305 1.00 98.19 109 SER A C 1
ATOM 796 O O . SER A 1 109 ? -26.717 2.098 32.370 1.00 98.19 109 SER A O 1
ATOM 798 N N . VAL A 1 110 ? -25.762 0.514 31.094 1.00 98.38 110 VAL A N 1
ATOM 799 C CA . VAL A 1 110 ? -25.890 -0.552 32.102 1.00 98.38 110 VAL A CA 1
ATOM 800 C C . VAL A 1 110 ? -25.042 -0.243 33.335 1.00 98.38 110 VAL A C 1
ATOM 802 O O . VAL A 1 110 ? -25.526 -0.380 34.457 1.00 98.38 110 VAL A O 1
ATOM 805 N N . VAL A 1 111 ? -23.805 0.228 33.155 1.00 98.38 111 VAL A N 1
ATOM 806 C CA . VAL A 1 111 ? -22.922 0.612 34.268 1.00 98.38 111 VAL A CA 1
ATOM 807 C C . VAL A 1 111 ? -23.536 1.743 35.098 1.00 98.38 111 VAL A C 1
ATOM 809 O O . VAL A 1 111 ? -23.559 1.643 36.324 1.00 98.38 111 VAL A O 1
ATOM 812 N N . GLN A 1 112 ? -24.101 2.775 34.463 1.00 98.25 112 GLN A N 1
ATOM 813 C CA . GLN A 1 112 ? -24.801 3.857 35.172 1.00 98.25 112 GLN A CA 1
ATOM 814 C C . GLN A 1 112 ? -26.032 3.348 35.929 1.00 98.25 112 GLN A C 1
ATOM 816 O O . GLN A 1 112 ? -26.252 3.717 37.082 1.00 98.25 112 GLN A O 1
ATOM 821 N N . THR A 1 113 ? -26.810 2.454 35.316 1.00 98.25 113 THR A N 1
ATOM 822 C CA . THR A 1 113 ? -27.981 1.842 35.961 1.00 98.25 113 THR A CA 1
ATOM 823 C C . THR A 1 113 ? -27.580 1.000 37.173 1.00 98.25 113 THR A C 1
ATOM 825 O O . THR A 1 113 ? -28.243 1.051 38.214 1.00 98.25 113 THR A O 1
ATOM 828 N N . ASN A 1 114 ? -26.480 0.252 37.071 1.00 98.19 114 ASN A N 1
ATOM 829 C CA . ASN A 1 114 ? -25.934 -0.531 38.175 1.00 98.19 114 ASN A CA 1
ATOM 830 C C . ASN A 1 114 ? -25.457 0.372 39.315 1.00 98.19 114 ASN A C 1
ATOM 832 O O . ASN A 1 114 ? -25.779 0.091 40.467 1.00 98.19 114 ASN A O 1
ATOM 836 N N . ALA A 1 115 ? -24.766 1.474 39.008 1.00 98.31 115 ALA A N 1
ATOM 837 C CA . ALA A 1 115 ? -24.345 2.455 40.008 1.00 98.31 115 ALA A CA 1
ATOM 838 C C . ALA A 1 115 ? -25.551 3.065 40.745 1.00 98.31 115 ALA A C 1
ATOM 840 O O . ALA A 1 115 ? -25.625 2.993 41.970 1.00 98.31 115 ALA A O 1
ATOM 841 N N . ALA A 1 116 ? -26.558 3.546 40.007 1.00 98.06 116 ALA A N 1
ATOM 842 C CA . ALA A 1 116 ? -27.782 4.099 40.592 1.00 98.06 116 ALA A CA 1
ATOM 843 C C . ALA A 1 116 ? -28.566 3.062 41.418 1.00 98.06 116 ALA A C 1
ATOM 845 O O . ALA A 1 116 ? -29.229 3.383 42.404 1.00 98.06 116 ALA A O 1
ATOM 846 N N . THR A 1 117 ? -28.529 1.791 41.019 1.00 98.19 117 THR A N 1
ATOM 847 C CA . THR A 1 117 ? -29.170 0.705 41.772 1.00 98.19 117 THR A CA 1
ATOM 848 C C . THR A 1 117 ? -28.406 0.380 43.050 1.00 98.19 117 THR A C 1
ATOM 850 O O . THR A 1 117 ? -29.039 0.185 44.086 1.00 98.19 117 THR A O 1
ATOM 853 N N . ALA A 1 118 ? -27.073 0.379 43.010 1.00 98.38 118 ALA A N 1
ATOM 854 C CA . ALA A 1 118 ? -26.238 0.200 44.192 1.00 98.38 118 ALA A CA 1
ATOM 855 C C . ALA A 1 118 ? -26.452 1.332 45.211 1.00 98.38 118 ALA A C 1
ATOM 857 O O . ALA A 1 118 ? -26.649 1.049 46.392 1.00 98.38 118 ALA A O 1
ATOM 858 N N . GLU A 1 119 ? -26.517 2.588 44.759 1.00 98.25 119 GLU A N 1
ATOM 859 C CA . GLU A 1 119 ? -26.833 3.739 45.618 1.00 98.25 119 GLU A CA 1
ATOM 860 C C . GLU A 1 119 ? -28.201 3.590 46.292 1.00 98.25 119 GLU A C 1
ATOM 862 O O . GLU A 1 119 ? -28.310 3.693 47.515 1.00 98.25 119 GLU A O 1
ATOM 867 N N . ARG A 1 120 ? -29.245 3.259 45.518 1.00 97.94 120 ARG A N 1
ATOM 868 C CA . ARG A 1 120 ? -30.588 3.007 46.070 1.00 97.94 120 ARG A CA 1
ATOM 869 C C . ARG A 1 120 ? -30.597 1.849 47.066 1.00 97.94 120 ARG A C 1
ATOM 871 O O . ARG A 1 120 ? -31.272 1.936 48.087 1.00 97.94 120 ARG A O 1
ATOM 878 N N . SER A 1 121 ? -29.852 0.778 46.791 1.00 97.88 121 SER A N 1
ATOM 879 C CA . SER A 1 121 ? -29.744 -0.372 47.693 1.00 97.88 121 SER A CA 1
ATOM 880 C C . SER A 1 121 ? -29.038 -0.013 49.001 1.00 97.88 121 SER A C 1
ATOM 882 O O . SER A 1 121 ? -29.434 -0.509 50.056 1.00 97.88 121 SER A O 1
ATOM 884 N N . SER A 1 122 ? -28.016 0.846 48.951 1.00 98.00 122 SER A N 1
ATOM 885 C CA . SER A 1 122 ? -27.339 1.360 50.146 1.00 98.00 122 SER A CA 1
ATOM 886 C C . SER A 1 122 ? -28.302 2.182 51.000 1.00 98.00 122 SER A C 1
ATOM 888 O O . SER A 1 122 ? -28.474 1.882 52.178 1.00 98.00 122 SER A O 1
ATOM 890 N N . ALA A 1 123 ? -29.015 3.137 50.392 1.00 97.81 123 ALA A N 1
ATOM 891 C CA . ALA A 1 123 ? -29.999 3.966 51.089 1.00 97.81 123 ALA A CA 1
ATOM 892 C C . ALA A 1 123 ? -31.130 3.129 51.719 1.00 97.81 123 ALA A C 1
ATOM 894 O O . ALA A 1 123 ? -31.481 3.329 52.880 1.00 97.81 123 ALA A O 1
ATOM 895 N N . ALA A 1 124 ? -31.654 2.136 50.993 1.00 97.69 124 ALA A N 1
ATOM 896 C CA . ALA A 1 124 ? -32.658 1.217 51.529 1.00 97.69 124 ALA A CA 1
ATOM 897 C C . ALA A 1 124 ? -32.117 0.385 52.707 1.00 97.69 124 ALA A C 1
ATOM 899 O O . ALA A 1 124 ? -32.837 0.131 53.669 1.00 97.69 124 ALA A O 1
ATOM 900 N N . SER A 1 125 ? -30.844 -0.023 52.660 1.00 98.06 125 SER A N 1
ATOM 901 C CA . SER A 1 125 ? -30.201 -0.760 53.758 1.00 98.06 125 SER A CA 1
ATOM 902 C C . SER A 1 125 ? -30.028 0.108 55.009 1.00 98.06 125 SER A C 1
ATOM 904 O O . SER A 1 125 ? -30.241 -0.372 56.123 1.00 98.06 125 SER A O 1
ATOM 906 N N . GLU A 1 126 ? -29.690 1.389 54.840 1.00 97.88 126 GLU A N 1
ATOM 907 C CA . GLU A 1 126 ? -29.633 2.366 55.935 1.00 97.88 126 GLU A CA 1
ATOM 908 C C . GLU A 1 126 ? -31.013 2.592 56.565 1.00 97.88 126 GLU A C 1
ATOM 910 O O . GLU A 1 126 ? -31.148 2.554 57.790 1.00 97.88 126 GLU A O 1
ATOM 915 N N . GLU A 1 127 ? -32.053 2.748 55.742 1.00 97.62 127 GLU A N 1
ATOM 916 C CA . GLU A 1 127 ? -33.430 2.908 56.211 1.00 97.62 127 GLU A CA 1
ATOM 917 C C . GLU A 1 127 ? -33.917 1.671 56.982 1.00 97.62 127 GLU A C 1
ATOM 919 O O . GLU A 1 127 ? -34.440 1.795 58.093 1.00 97.62 127 GLU A O 1
ATOM 924 N N . LEU A 1 128 ? -33.689 0.468 56.444 1.00 97.62 128 LEU A N 1
ATOM 925 C CA . LEU A 1 128 ? -34.028 -0.789 57.118 1.00 97.62 128 LEU A CA 1
ATOM 926 C C . LEU A 1 128 ? -33.289 -0.940 58.455 1.00 97.62 128 LEU A C 1
ATOM 928 O O . LEU A 1 128 ? -33.889 -1.371 59.440 1.00 97.62 128 LEU A O 1
ATOM 932 N N . SER A 1 129 ? -32.013 -0.547 58.519 1.00 97.88 129 SER A N 1
ATOM 933 C CA . SER A 1 129 ? -31.234 -0.543 59.763 1.00 97.88 129 SER A CA 1
ATOM 934 C C . SER A 1 129 ? -31.842 0.399 60.811 1.00 97.88 129 SER A C 1
ATOM 936 O O . SER A 1 129 ? -32.039 0.009 61.965 1.00 97.88 129 SER A O 1
ATOM 938 N N . ALA A 1 130 ? -32.233 1.614 60.411 1.00 97.38 130 ALA A N 1
ATOM 939 C CA . ALA A 1 130 ? -32.887 2.577 61.298 1.00 97.38 130 ALA A CA 1
ATOM 940 C C . ALA A 1 130 ? -34.262 2.085 61.800 1.00 97.38 130 ALA A C 1
ATOM 942 O O . ALA A 1 130 ? -34.603 2.252 62.980 1.00 97.38 130 ALA A O 1
ATOM 943 N N . GLN A 1 131 ? -35.048 1.438 60.933 1.00 96.56 131 GLN A N 1
ATOM 944 C CA . GLN A 1 131 ? -36.325 0.825 61.312 1.00 96.56 131 GLN A CA 1
ATOM 945 C C . GLN A 1 131 ? -36.124 -0.338 62.294 1.00 96.56 131 GLN A C 1
ATOM 947 O O . GLN A 1 131 ? -36.832 -0.414 63.300 1.00 96.56 131 GLN A O 1
ATOM 952 N N . ALA A 1 132 ? -35.125 -1.197 62.069 1.00 97.50 132 ALA A N 1
ATOM 953 C CA . ALA A 1 132 ? -34.792 -2.298 62.973 1.00 97.50 132 ALA A CA 1
ATOM 954 C C . ALA A 1 132 ? -34.375 -1.800 64.370 1.00 97.50 132 ALA A C 1
ATOM 956 O O . ALA A 1 132 ? -34.855 -2.324 65.376 1.00 97.50 132 ALA A O 1
ATOM 957 N N . GLN A 1 133 ? -33.555 -0.744 64.451 1.00 96.06 133 GLN A N 1
ATOM 958 C CA . GLN A 1 133 ? -33.194 -0.107 65.728 1.00 96.06 133 GLN A CA 1
ATOM 959 C C . GLN A 1 133 ? -34.417 0.471 66.452 1.00 96.06 133 GLN A C 1
ATOM 961 O O . GLN A 1 133 ? -34.532 0.384 67.677 1.00 96.06 133 GLN A O 1
ATOM 966 N N . THR A 1 134 ? -35.353 1.057 65.703 1.00 95.50 134 THR A N 1
ATOM 967 C CA . THR A 1 134 ? -36.603 1.578 66.268 1.00 95.50 134 THR A CA 1
ATOM 968 C C . THR A 1 134 ? -37.473 0.451 66.818 1.00 95.50 134 THR A C 1
ATOM 970 O O . THR A 1 134 ? -37.896 0.530 67.968 1.00 95.50 134 THR A O 1
ATOM 973 N N . LEU A 1 135 ? -37.658 -0.634 66.063 1.00 95.31 135 LEU A N 1
ATOM 974 C CA . LEU A 1 135 ? -38.376 -1.825 66.525 1.00 95.31 135 LEU A CA 1
ATOM 975 C C . LEU A 1 135 ? -37.739 -2.440 67.777 1.00 95.31 135 LEU A C 1
ATOM 977 O O . LEU A 1 135 ? -38.459 -2.806 68.701 1.00 95.31 135 LEU A O 1
ATOM 981 N N . GLN A 1 136 ? -36.406 -2.517 67.848 1.00 93.75 136 GLN A N 1
ATOM 982 C CA . GLN A 1 136 ? -35.699 -3.030 69.025 1.00 93.75 136 GLN A CA 1
ATOM 983 C C . GLN A 1 136 ? -35.970 -2.182 70.276 1.00 93.75 136 GLN A C 1
ATOM 985 O O . GLN A 1 136 ? -36.182 -2.724 71.362 1.00 93.75 136 GLN A O 1
ATOM 990 N N . ARG A 1 137 ? -35.991 -0.854 70.127 1.00 92.06 137 ARG A N 1
ATOM 991 C CA . ARG A 1 137 ? -36.309 0.083 71.211 1.00 92.06 137 ARG A CA 1
ATOM 992 C C . ARG A 1 137 ? -37.754 -0.061 71.685 1.00 92.06 137 ARG A C 1
ATOM 994 O O . ARG A 1 137 ? -37.977 -0.131 72.889 1.00 92.06 137 ARG A O 1
ATOM 1001 N N . GLU A 1 138 ? -38.710 -0.164 70.765 1.00 91.75 138 GLU A N 1
ATOM 1002 C CA . GLU A 1 138 ? -40.116 -0.397 71.120 1.00 91.75 138 GLU A CA 1
ATOM 1003 C C . GLU A 1 138 ? -40.317 -1.761 71.794 1.00 91.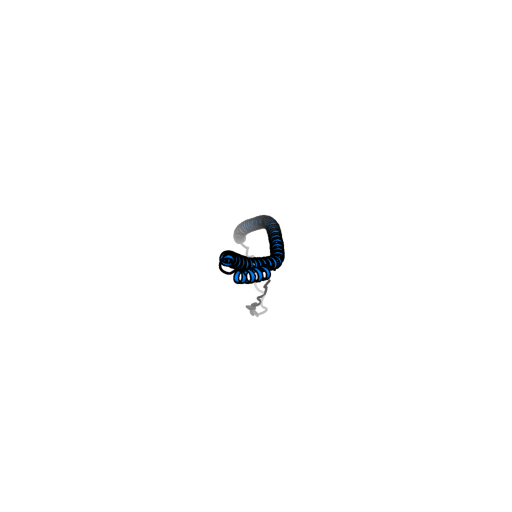75 138 GLU A C 1
ATOM 1005 O O . GLU A 1 138 ? -40.996 -1.852 72.814 1.00 91.75 138 GLU A O 1
ATOM 1010 N N . ALA A 1 139 ? -39.663 -2.816 71.297 1.00 91.56 139 ALA A N 1
ATOM 1011 C CA . ALA A 1 139 ? -39.686 -4.140 71.915 1.00 91.56 139 ALA A CA 1
ATOM 1012 C C . ALA A 1 139 ? -39.119 -4.127 73.351 1.00 91.56 139 ALA A C 1
ATOM 1014 O O . ALA A 1 139 ? -39.662 -4.788 74.234 1.00 91.56 139 ALA A O 1
ATOM 1015 N N . GLY A 1 140 ? -38.066 -3.341 73.608 1.00 87.12 140 GLY A N 1
ATOM 1016 C CA . GLY A 1 140 ? -37.470 -3.179 74.939 1.00 87.12 140 GLY A CA 1
ATOM 1017 C C . GLY A 1 140 ? -38.364 -2.463 75.961 1.00 87.12 140 GLY A C 1
ATOM 1018 O O . GLY A 1 140 ? -38.182 -2.651 77.163 1.00 87.12 140 GLY A O 1
ATOM 1019 N N . ASN A 1 141 ? -39.356 -1.686 75.510 1.00 84.19 141 ASN A N 1
ATOM 1020 C CA . ASN A 1 141 ? -40.328 -1.032 76.393 1.00 84.19 141 ASN A CA 1
ATOM 1021 C C . ASN A 1 141 ? -41.357 -2.018 76.977 1.00 84.19 141 ASN A C 1
ATOM 1023 O O . ASN A 1 141 ? -42.026 -1.701 77.965 1.00 84.19 141 ASN A O 1
ATOM 1027 N N . PHE A 1 142 ? -41.489 -3.221 76.407 1.00 82.12 142 PHE A N 1
ATOM 1028 C CA . PHE A 1 142 ? -42.364 -4.249 76.956 1.00 82.12 142 PHE A CA 1
ATOM 1029 C C . PHE A 1 142 ? -41.723 -4.885 78.195 1.00 82.12 142 PHE A C 1
ATOM 1031 O O . PHE A 1 142 ? -40.787 -5.679 78.115 1.00 82.12 142 PHE A O 1
ATOM 1038 N N . LYS A 1 143 ? -42.265 -4.566 79.376 1.00 66.75 143 LYS A N 1
ATOM 1039 C CA . LYS A 1 143 ? -41.965 -5.300 80.610 1.00 66.75 143 LYS A CA 1
ATOM 1040 C C . LYS A 1 143 ? -42.518 -6.717 80.494 1.00 66.75 143 LYS A C 1
ATOM 1042 O O . LYS A 1 143 ? -43.724 -6.929 80.623 1.00 66.75 143 LYS A O 1
ATOM 1047 N N . LEU A 1 144 ? -41.628 -7.688 80.313 1.00 68.19 144 LEU A N 1
ATOM 1048 C CA . LEU A 1 144 ? -41.953 -9.083 80.577 1.00 68.19 144 LEU A CA 1
ATOM 1049 C C . LEU A 1 144 ? -42.308 -9.181 82.059 1.00 68.19 144 LEU A C 1
ATOM 1051 O O . LEU A 1 144 ? -41.474 -8.947 82.935 1.00 68.19 144 LEU A O 1
ATOM 1055 N N . THR A 1 145 ? -43.579 -9.455 82.337 1.00 56.25 145 THR A N 1
ATOM 1056 C CA . THR A 1 145 ? -44.003 -9.782 83.692 1.00 56.25 145 THR A CA 1
ATOM 1057 C C . THR A 1 145 ? -43.350 -11.122 83.977 1.00 56.25 145 THR A C 1
ATOM 1059 O O . THR A 1 145 ? -43.760 -12.132 83.414 1.00 56.25 145 THR A O 1
ATOM 1062 N N . ALA A 1 146 ? -42.263 -11.121 84.749 1.00 57.53 146 ALA A N 1
ATOM 1063 C CA . ALA A 1 146 ? -41.735 -12.347 85.312 1.00 57.53 146 ALA A CA 1
ATOM 1064 C C . ALA A 1 146 ? -42.857 -12.908 86.181 1.00 57.53 146 ALA A C 1
ATOM 1066 O O . ALA A 1 146 ? -43.136 -12.389 87.264 1.00 57.53 146 ALA A O 1
ATOM 1067 N N . THR A 1 147 ? -43.579 -13.884 85.639 1.00 46.62 147 THR A N 1
ATOM 1068 C CA . THR A 1 147 ? -44.564 -14.640 86.386 1.00 46.62 147 THR A CA 1
ATOM 1069 C C . THR A 1 147 ? -43.821 -15.219 87.576 1.00 46.62 147 THR A C 1
ATOM 1071 O O . THR A 1 147 ? -42.883 -16.000 87.426 1.00 46.62 147 THR A O 1
ATOM 1074 N N . HIS A 1 148 ? -44.198 -14.747 88.759 1.00 53.09 148 HIS A N 1
ATOM 1075 C CA . HIS A 1 148 ? -43.885 -15.400 90.010 1.00 53.09 148 HIS A CA 1
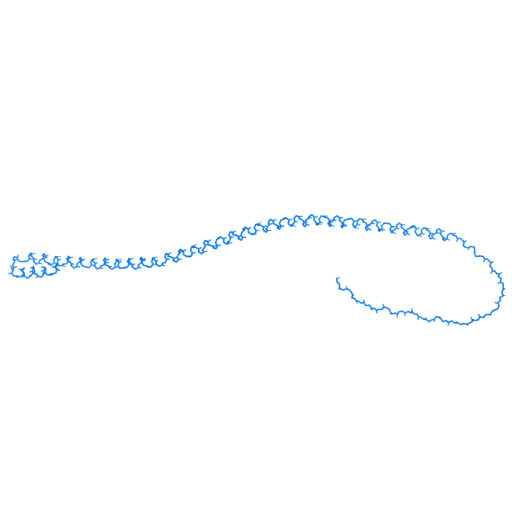ATOM 1076 C C . HIS A 1 148 ? -44.369 -16.851 89.913 1.00 53.09 148 HIS A C 1
ATOM 1078 O O . HIS A 1 148 ? -45.561 -17.104 90.037 1.00 53.09 148 HIS A O 1
ATOM 1084 N N . GLU A 1 149 ? -43.444 -17.788 89.754 1.00 42.75 149 GLU A N 1
ATOM 1085 C CA . GLU A 1 149 ? -43.567 -19.108 90.363 1.00 42.75 149 GLU A CA 1
ATOM 1086 C C . GLU A 1 149 ? -42.418 -19.245 91.349 1.00 42.75 149 GLU A C 1
ATOM 1088 O O . GLU A 1 149 ? -41.350 -19.793 91.094 1.00 42.75 149 GLU A O 1
ATOM 1093 N N . ASN A 1 150 ? -42.660 -18.637 92.506 1.00 47.47 150 ASN A N 1
ATOM 1094 C CA . ASN A 1 150 ? -42.132 -19.165 93.739 1.00 47.47 150 ASN A CA 1
ATOM 1095 C C . ASN A 1 150 ? -43.021 -20.369 94.059 1.00 47.47 150 ASN A C 1
ATOM 1097 O O . ASN A 1 150 ? -44.088 -20.189 94.641 1.00 47.47 150 ASN A O 1
ATOM 1101 N N . ASP A 1 151 ? -42.607 -21.558 93.634 1.00 39.56 151 ASP A N 1
ATOM 1102 C CA . ASP A 1 151 ? -43.059 -22.777 94.284 1.00 39.56 151 ASP A CA 1
ATOM 1103 C C . ASP A 1 151 ? -41.847 -23.616 94.668 1.00 39.56 151 ASP A C 1
ATOM 1105 O O . ASP A 1 151 ? -40.916 -23.866 93.898 1.00 39.56 151 ASP A O 1
ATOM 1109 N N . ALA A 1 152 ? -41.819 -23.923 95.954 1.00 46.44 152 ALA A N 1
ATOM 1110 C CA . ALA A 1 152 ? -40.717 -24.550 96.634 1.00 46.44 152 ALA A CA 1
ATOM 1111 C C . ALA A 1 152 ? -40.605 -26.034 96.262 1.00 46.44 152 ALA A C 1
ATOM 1113 O O . ALA A 1 152 ? -41.597 -26.730 96.088 1.00 46.44 152 ALA A O 1
ATOM 1114 N N . SER A 1 153 ? -39.373 -26.540 96.342 1.00 47.41 153 SER A N 1
ATOM 1115 C CA . SER A 1 153 ? -39.076 -27.918 96.741 1.00 47.41 153 SER A CA 1
ATOM 1116 C C . SER A 1 153 ? -39.590 -29.049 95.831 1.00 47.41 153 SER A C 1
ATOM 1118 O O . SER A 1 153 ? -40.598 -29.691 96.115 1.00 47.41 153 SER A O 1
ATOM 1120 N N . SER A 1 154 ? -38.729 -29.507 94.919 1.00 37.97 154 SER A N 1
ATOM 1121 C CA . SER A 1 154 ? -38.443 -30.946 94.870 1.00 37.97 154 SER A CA 1
ATOM 1122 C C . SER A 1 154 ? -36.968 -31.202 94.596 1.00 37.97 154 SER A C 1
ATOM 1124 O O . SER A 1 154 ? -36.383 -30.678 93.652 1.00 37.97 154 SER A O 1
ATOM 1126 N N . ALA A 1 155 ? -36.397 -31.995 95.490 1.00 40.22 155 ALA A N 1
ATOM 1127 C CA . ALA A 1 155 ? -35.024 -32.436 95.559 1.00 40.22 155 ALA A CA 1
ATOM 1128 C C . ALA A 1 155 ? -34.462 -33.023 94.251 1.00 40.22 155 ALA A C 1
ATOM 1130 O O . ALA A 1 155 ? -35.165 -33.704 93.516 1.00 40.22 155 ALA A O 1
ATOM 1131 N N . ALA A 1 156 ? -33.152 -32.803 94.092 1.00 48.34 156 ALA A N 1
ATOM 1132 C CA . ALA A 1 156 ? -32.139 -33.747 93.622 1.00 48.34 156 ALA A CA 1
ATOM 1133 C C . ALA A 1 156 ? -32.460 -34.588 92.378 1.00 48.34 156 ALA A C 1
ATOM 1135 O O . ALA A 1 156 ? -33.257 -35.503 92.463 1.00 48.34 156 ALA A O 1
ATOM 1136 N N . PHE A 1 157 ? -31.705 -34.396 91.291 1.00 38.53 157 PHE A N 1
ATOM 1137 C CA . PHE A 1 157 ? -30.934 -35.470 90.645 1.00 38.53 157 PHE A CA 1
ATOM 1138 C C . PHE A 1 157 ? -30.040 -34.895 89.524 1.00 38.53 157 PHE A C 1
ATOM 1140 O O . PHE A 1 157 ? -30.498 -34.121 88.692 1.00 38.53 157 PHE A O 1
ATOM 1147 N N . PHE A 1 158 ? -28.780 -35.347 89.517 1.00 43.28 158 PHE A N 1
ATOM 1148 C CA . PHE A 1 158 ? -27.757 -35.265 88.458 1.00 43.28 158 PHE A CA 1
ATOM 1149 C C . PHE A 1 158 ? -26.917 -33.977 88.270 1.00 43.28 158 PHE A C 1
ATOM 1151 O O . PHE A 1 158 ? -27.170 -33.129 87.423 1.00 43.28 158 PHE A O 1
ATOM 1158 N N . THR A 1 159 ? -25.808 -33.942 89.021 1.00 44.81 159 THR A N 1
ATOM 1159 C CA . THR A 1 159 ? -24.420 -33.716 88.537 1.00 44.81 159 THR A CA 1
ATOM 1160 C C . THR A 1 159 ? -24.172 -34.496 87.225 1.00 44.81 159 THR A C 1
ATOM 1162 O O . THR A 1 159 ? -24.603 -35.641 87.155 1.00 44.81 159 THR A O 1
ATOM 1165 N N . ASP A 1 160 ? -23.532 -34.039 86.145 1.00 50.88 160 ASP A N 1
ATOM 1166 C CA . ASP A 1 160 ? -22.234 -33.361 86.005 1.00 50.88 160 ASP A CA 1
ATOM 1167 C C . ASP A 1 160 ? -22.030 -32.875 84.530 1.00 50.88 160 ASP A C 1
ATOM 1169 O O . ASP A 1 160 ? -22.832 -33.223 83.657 1.00 50.88 160 ASP A O 1
ATOM 1173 N N . PRO A 1 161 ? -20.971 -32.091 84.223 1.00 54.69 161 PRO A N 1
ATOM 1174 C CA . PRO A 1 161 ? -20.829 -31.263 83.023 1.00 54.69 161 PRO A CA 1
ATOM 1175 C C . PRO A 1 161 ? -19.980 -31.902 81.909 1.00 54.69 161 PRO A C 1
ATOM 1177 O O . PRO A 1 161 ? -18.977 -32.553 82.179 1.00 54.69 161 PRO A O 1
ATOM 1180 N N . VAL A 1 162 ? -20.282 -31.590 80.642 1.00 50.72 162 VAL A N 1
ATOM 1181 C CA . VAL A 1 162 ? -19.275 -31.608 79.562 1.00 50.72 162 VAL A CA 1
ATOM 1182 C C . VAL A 1 162 ? -19.482 -30.394 78.657 1.00 50.72 162 VAL A C 1
ATOM 1184 O O . VAL A 1 162 ? -20.202 -30.436 77.664 1.00 50.72 162 VAL A O 1
ATOM 1187 N N . ILE A 1 163 ? -18.804 -29.300 79.005 1.00 50.34 163 ILE A N 1
ATOM 1188 C CA . ILE A 1 163 ? -18.225 -28.416 77.995 1.00 50.34 163 ILE A CA 1
ATOM 1189 C C . ILE A 1 163 ? -16.887 -29.056 77.622 1.00 50.34 163 ILE A C 1
ATOM 1191 O O . ILE A 1 163 ? -15.970 -29.081 78.439 1.00 50.34 163 ILE A O 1
ATOM 1195 N N . HIS A 1 164 ? -16.767 -29.558 76.394 1.00 45.47 164 HIS A N 1
ATOM 1196 C CA . HIS A 1 164 ? -15.469 -29.682 75.746 1.00 45.47 164 HIS A CA 1
ATOM 1197 C C . HIS A 1 164 ? -15.550 -29.046 74.362 1.00 45.47 164 HIS A C 1
ATOM 1199 O O . HIS A 1 164 ? -16.466 -29.295 73.583 1.00 45.47 164 HIS A O 1
ATOM 1205 N N . ALA A 1 165 ? -14.582 -28.172 74.134 1.00 42.50 165 ALA A N 1
ATOM 1206 C CA . ALA A 1 165 ? -14.390 -27.307 72.992 1.00 42.50 165 ALA A CA 1
ATOM 1207 C C . ALA A 1 165 ? -14.560 -27.983 71.622 1.00 42.50 165 ALA A C 1
ATOM 1209 O O . ALA A 1 165 ? -14.012 -29.056 71.380 1.00 42.50 165 ALA A O 1
ATOM 1210 N N . MET A 1 166 ? -15.190 -27.258 70.697 1.00 38.31 166 MET A N 1
ATOM 1211 C CA . MET A 1 166 ? -14.819 -27.270 69.281 1.00 38.31 166 MET A CA 1
ATOM 1212 C C . MET A 1 166 ? -14.552 -25.819 68.874 1.00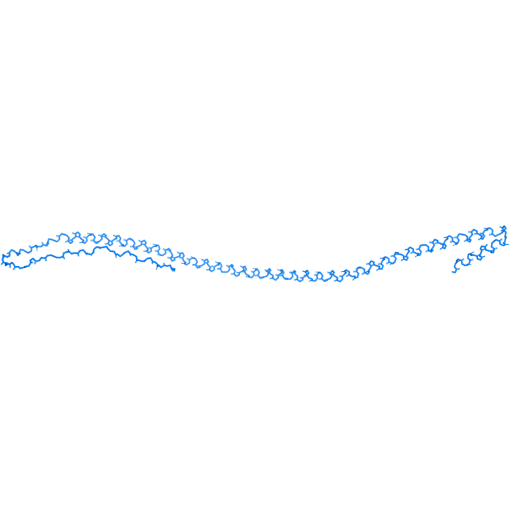 38.31 166 MET A C 1
ATOM 1214 O O . MET A 1 166 ? -15.402 -25.145 68.299 1.00 38.31 166 MET A O 1
ATOM 1218 N N . ASP A 1 167 ? -13.373 -25.335 69.263 1.00 43.97 167 ASP A N 1
ATOM 1219 C CA . ASP A 1 167 ? -12.720 -24.206 68.610 1.00 43.97 167 ASP A CA 1
ATOM 1220 C C . ASP A 1 167 ? -11.772 -24.736 67.520 1.00 43.97 167 ASP A C 1
ATOM 1222 O O . ASP A 1 167 ? -11.190 -25.811 67.654 1.00 43.97 167 ASP A O 1
ATOM 1226 N N . SER A 1 168 ? -11.669 -23.925 66.468 1.00 45.16 168 SER A N 1
A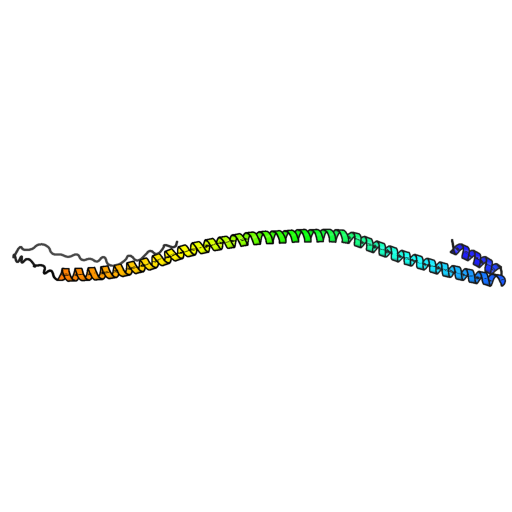TOM 1227 C CA . SER A 1 168 ? -10.560 -23.774 65.527 1.00 45.16 168 SER A CA 1
ATOM 1228 C C . SER A 1 168 ? -10.016 -25.007 64.797 1.00 45.16 168 SER A C 1
ATOM 1230 O O . SER A 1 168 ? -9.141 -25.717 65.277 1.00 45.16 168 SER A O 1
ATOM 1232 N N . THR A 1 169 ? -10.431 -25.170 63.530 1.00 43.50 169 THR A N 1
ATOM 1233 C CA . THR A 1 169 ? -9.542 -25.247 62.340 1.00 43.50 169 THR A CA 1
ATOM 1234 C C . THR A 1 169 ? -10.338 -25.599 61.072 1.00 43.50 169 THR A C 1
ATOM 1236 O O . THR A 1 169 ? -10.449 -26.754 60.679 1.00 43.50 169 THR A O 1
ATOM 1239 N N . PHE A 1 170 ? -10.850 -24.589 60.360 1.00 42.38 170 PHE A N 1
ATOM 1240 C CA . PHE A 1 170 ? -11.076 -24.701 58.912 1.00 42.38 170 PHE A CA 1
ATOM 1241 C C . PHE A 1 170 ? -10.245 -23.622 58.219 1.00 42.38 170 PHE A C 1
ATOM 1243 O O . PHE A 1 170 ? -10.729 -22.578 57.790 1.00 42.38 170 PHE A O 1
ATOM 1250 N N . VAL A 1 171 ? -8.936 -23.870 58.207 1.00 49.53 171 VAL A N 1
ATOM 1251 C CA . VAL A 1 171 ? -7.988 -23.237 57.294 1.00 49.53 171 VAL A CA 1
ATOM 1252 C C . VAL A 1 171 ? -7.815 -24.191 56.118 1.00 49.53 171 VAL A C 1
ATOM 1254 O O . VAL A 1 171 ? -7.423 -25.337 56.313 1.00 49.53 171 VAL A O 1
ATOM 1257 N N . GLY A 1 172 ? -8.053 -23.684 54.908 1.00 39.22 172 GLY A N 1
ATOM 1258 C CA . GLY A 1 172 ? -7.560 -24.270 53.663 1.00 39.22 172 GLY A CA 1
ATOM 1259 C C . GLY A 1 172 ? -8.640 -24.845 52.749 1.00 39.22 172 GLY A C 1
ATOM 1260 O O . GLY A 1 172 ? -9.031 -25.993 52.892 1.00 39.22 172 GLY A O 1
ATOM 1261 N N . ASN A 1 173 ? -9.018 -24.101 51.710 1.00 46.50 173 ASN A N 1
ATOM 1262 C CA . ASN A 1 173 ? -8.385 -24.345 50.416 1.00 46.50 173 ASN A CA 1
ATOM 1263 C C . ASN A 1 173 ? -8.603 -23.154 49.475 1.00 46.50 173 ASN A C 1
ATOM 1265 O O . ASN A 1 173 ? -9.724 -22.767 49.152 1.00 46.50 173 ASN A O 1
ATOM 1269 N N . SER A 1 174 ? -7.485 -22.588 49.045 1.00 45.22 174 SER A N 1
ATOM 1270 C CA . SER A 1 174 ? -7.355 -21.807 47.828 1.00 45.22 174 SER A CA 1
ATOM 1271 C C . SER A 1 174 ? -7.713 -22.662 46.609 1.00 45.22 174 SER A C 1
ATOM 1273 O O . SER A 1 174 ? -7.551 -23.877 46.646 1.00 45.22 174 SER A O 1
ATOM 1275 N N . HIS A 1 175 ? -8.116 -21.986 45.530 1.00 45.81 175 HIS A N 1
ATOM 1276 C CA . HIS A 1 175 ? -8.197 -22.405 44.120 1.00 45.81 175 HIS A CA 1
ATOM 1277 C C . HIS A 1 175 ? -9.592 -22.191 43.535 1.00 45.81 175 HIS A C 1
ATOM 1279 O O . HIS A 1 175 ? -10.401 -23.107 43.444 1.00 45.81 175 HIS A O 1
ATOM 1285 N N . ASN A 1 176 ? -9.811 -20.991 43.000 1.00 44.25 176 ASN A N 1
ATOM 1286 C CA . ASN A 1 176 ? -10.450 -20.920 41.697 1.00 44.25 176 ASN A CA 1
ATOM 1287 C C . ASN A 1 176 ? -9.765 -19.835 40.861 1.00 44.25 176 ASN A C 1
ATOM 1289 O O . ASN A 1 176 ? -9.955 -18.642 41.081 1.00 44.25 176 ASN A O 1
ATOM 1293 N N . LYS A 1 177 ? -8.886 -20.288 39.964 1.00 46.94 177 LYS A N 1
ATOM 1294 C CA . LYS A 1 177 ? -8.483 -19.559 38.766 1.00 46.94 177 LYS A CA 1
ATOM 1295 C C . LYS A 1 177 ? -9.380 -20.078 37.652 1.00 46.94 177 LYS A C 1
ATOM 1297 O O . LYS A 1 177 ? -9.157 -21.208 37.233 1.00 46.94 177 LYS A O 1
ATOM 1302 N N . TYR A 1 178 ? -10.313 -19.254 37.201 1.00 51.34 178 TYR A N 1
ATOM 1303 C CA . TYR A 1 178 ? -10.746 -19.129 35.812 1.00 51.34 178 TYR A CA 1
ATOM 1304 C C . TYR A 1 178 ? -11.194 -17.686 35.620 1.00 51.34 178 TYR A C 1
ATOM 1306 O O . TYR A 1 178 ? -11.879 -17.174 36.535 1.00 51.34 178 TYR A O 1
#

InterPro domains:
  IPR004089 Methyl-accepting chemotaxis protein (MCP) signalling domain [PF00015] (9-110)
  IPR004089 Methyl-accepting chemotaxis protein (MCP) signalling domain [PS50111] (1-129)
  IPR004089 Methyl-accepting chemotaxis protein (MCP) signalling domain [SM00283] (9-143)
  IPR004090 Chemotaxis methyl-accepting receptor [PR00260] (23-52)
  IPR004090 Chemotaxis methyl-accepting receptor [PR00260] (71-100)

Solvent-accessible surface area (backbone atoms only — not comparable to full-atom values): 10537 Å² total; per-residue (Å²): 112,70,73,60,54,40,55,49,48,42,54,54,16,68,72,48,52,84,79,12,55,64,51,38,53,52,35,54,50,52,50,51,52,50,52,52,50,52,51,52,50,50,54,51,50,52,52,49,52,53,49,52,50,54,50,52,51,49,63,61,47,52,59,54,54,53,52,52,53,52,50,51,52,54,51,50,51,52,52,52,51,52,51,53,51,50,53,53,52,49,52,53,49,53,54,51,50,51,54,50,52,56,51,48,53,53,52,50,54,51,51,52,51,50,51,58,47,51,54,52,51,50,53,51,50,54,51,52,50,54,51,52,56,50,51,54,54,59,58,67,70,58,78,77,75,77,75,84,78,89,72,82,87,82,80,87,87,78,88,84,89,82,91,73,85,90,75,88,84,91,81,85,81,90,87,85,89,128

Organism: NCBI:txid1076179

Radius of gyration: 64.09 Å; Cα contacts (8 Å, |Δi|>4): 22; chains: 1; bounding box: 107×52×170 Å

Secondary structure (DSSP, 8-state):
-HHHHHHHHHHHHHHTGGGGHHHHHHHHHHHHHHHHHHHHHHHHHHHHHHHHHHHHHHHHHHHHHHHHHHHHHHHHHHHHHHHHHHHHHHHHHHHHHHHHHHHHHHHHHHHHHHHHHHHHHHHHHHHHHHHHHHHHHHHHTS------------------------------------

Nearest PDB structures (foldseek):
  3zx6-assembly1_A  TM=8.461E-01  e=1.939E-03  Archaeoglobus fulgidus DSM 4304
  8c5v-assembly1_I  TM=8.895E-01  e=2.392E-03  Escherichia coli
  3g67-assembly1_A  TM=9.670E-01  e=1.117E-01  Thermotoga maritima
  3ja6-assembly1_I  TM=5.724E-01  e=6.385E-02  Escherichia coli
  3ja6-assembly1_H  TM=3.590E-01  e=2.087E-02  Escherichia coli

Foldseek 3Di:
DQVVVLVVQCVVLVVVPPVSPVSNVVSVVSVVVVVVVVVVVVVVVVVVVVVVVVVVVVVVVVVVVVVVVVVVVVVVVVVVVVVVVVVVVVVVVVVVVVVVVVVVVVVVVVVVVVVVVVVVVVVVVVVVVVVVVVVVVVVVVDDDPPPDPPDDDDDDDDDDDDDDDDDDDPDDDDDDDD

Sequence (178 aa):
MVVIYDKKAAIEAARAGEAGKGFAVVADEVRTLAAKSAEATKQTGELIQNSVETILEGQKLSPQTVVILKDVAAKAQLVEQSIQDINAASTQQAQAIEQITDGLAQVSSVVQTNAATAERSSAASEELSAQAQTLQREAGNFKLTATHENDASSAAFFTDPVIHAMDSTFVGNSHNKY

pLDDT: mean 81.98, std 20.69, range [37.97, 98.5]